Protein AF-A0A1B6GSC9-F1 (afdb_monomer)

Secondary structure (DSSP, 8-state):
-HHHHHHHHIIIIIGGGG-TTTGGGS-GGGTT-HHHHHTTHHHHHHIIIIIIHHHHHTTTT-HHHHHHHHHTTHHHHHHHHHHHHHHHHHHHHHHHHH-S-HHHHHHHHHTT-SS-HHHHHTHHHHHHHHHHHHHHHHHHTTTTSTTHHHHHHHHHHHHHHHHHHHHHHHHTTEES--S-GGGG--EEEEEEEEE----TTGGGGTTS-PPEEEEEEEESSEEEEEEEEEETTEEEEEEEEEEEGGG-------

Mean predicted aligned error: 6.23 Å

InterPro domains:
  IPR000219 Dbl homology domain [PF00621] (2-166)
  IPR000219 Dbl homology domain [PS50010] (1-168)
  IPR000219 Dbl homology domain [SM00325] (1-167)
  IPR000219 Dbl homology domain [cd00160] (2-166)
  IPR001331 Guanine-nucleotide dissociation stimulator, CDC24, conserved site [PS00741] (117-142)
  IPR011993 PH-like domain superfamily [G3DSA:2.30.29.30] (173-254)
  IPR035899 Dbl homology (DH) domain superfamily [G3DSA:1.20.900.10] (1-172)
  IPR035899 Dbl homology (DH) domain superfamily [SSF48065] (2-181)
  IPR051336 Rho GTPase-activating Guanine Nucleotide Exchange Factors [PTHR22826] (1-254)
  IPR055251 SOS1/NGEF-like, PH domain [PF22697] (181-253)

Radius of gyration: 22.96 Å; Cα contacts (8 Å, |Δi|>4): 288; chains: 1; bounding box: 45×62×67 Å

Foldseek 3Di:
DLLVLLVLCCVLALVLCVDPVLVVQDDPLCVVCSCLQQPVSVVVSCCVVVPLVVQVVVCPVPPLSNLVSQVVCLVVLLVSLLRLVLSLVSNVVSDVVCPPGPSQVVSCVVSVPPDGVNVSSCSSVVVLVCQLVVLVVVLVVQPPPPSNVSSVNSSVSSVVSVQSSVVSNQVVLEPDDPDDPVVLARFPDKDKDFADDDDPVCVVVVVDGGTDIWIWTDGPFKIWTFDWDDDPNDTHTYTDDIDTPVRDDDDDDD

Nearest PDB structures (foldseek):
  1kz7-assembly1_A  TM=9.323E-01  e=9.056E-24  Mus musculus
  1kz7-assembly2_C  TM=9.254E-01  e=1.439E-23  Mus musculus
  1kzg-assembly1_A  TM=9.377E-01  e=4.028E-23  Mus musculus
  1kzg-assembly2_C  TM=9.336E-01  e=6.079E-23  Mus musculus
  1lb1-assembly4_G  TM=9.139E-01  e=1.535E-22  Mus musculus

Organism: NCBI:txid1464854

Structure (mmCIF, N/CA/C/O backbone):
data_AF-A0A1B6GSC9-F1
#
_entry.id   AF-A0A1B6GSC9-F1
#
loop_
_atom_site.group_PDB
_atom_site.id
_atom_site.type_symbol
_atom_site.label_atom_id
_atom_site.label_alt_id
_atom_site.label_comp_id
_atom_site.label_asym_id
_atom_site.label_entity_id
_atom_site.label_seq_id
_atom_site.pdbx_PDB_ins_code
_atom_site.Cartn_x
_atom_site.Cartn_y
_atom_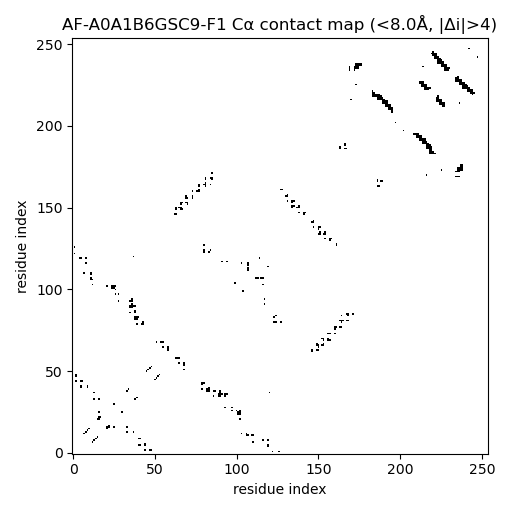site.Cartn_z
_atom_site.occupancy
_atom_site.B_iso_or_equiv
_atom_site.auth_seq_id
_atom_site.auth_comp_id
_atom_site.auth_asym_id
_atom_site.auth_atom_id
_atom_site.pdbx_PDB_model_num
ATOM 1 N N . ILE A 1 1 ? 9.285 15.297 -5.991 1.00 87.31 1 ILE A N 1
ATOM 2 C CA . ILE A 1 1 ? 10.231 14.145 -5.993 1.00 87.31 1 ILE A CA 1
ATOM 3 C C . ILE A 1 1 ? 9.496 12.814 -6.174 1.00 87.31 1 ILE A C 1
ATOM 5 O O . ILE A 1 1 ? 9.597 12.268 -7.257 1.00 87.31 1 ILE A O 1
ATOM 9 N N . TYR A 1 2 ? 8.703 12.325 -5.206 1.00 97.06 2 TYR A N 1
ATOM 10 C CA . TYR A 1 2 ? 8.052 10.999 -5.292 1.00 97.06 2 TYR A CA 1
ATOM 11 C C . TYR A 1 2 ? 7.245 10.756 -6.585 1.00 97.06 2 TYR A C 1
ATOM 13 O O . TYR A 1 2 ? 7.488 9.764 -7.261 1.00 97.06 2 TYR A O 1
ATOM 21 N N . VAL A 1 3 ? 6.355 11.681 -6.974 1.00 97.81 3 VAL A N 1
ATOM 22 C CA . VAL A 1 3 ? 5.566 11.582 -8.224 1.00 97.81 3 VAL A CA 1
ATOM 23 C C . VAL A 1 3 ? 6.466 11.447 -9.456 1.00 97.81 3 VAL A C 1
ATOM 25 O O . VAL A 1 3 ? 6.248 10.574 -10.288 1.00 97.81 3 VAL A O 1
ATOM 28 N N . SER A 1 4 ? 7.521 12.262 -9.543 1.00 97.00 4 SER A N 1
ATOM 29 C CA . SER A 1 4 ? 8.492 12.204 -10.643 1.00 97.00 4 SER A CA 1
ATOM 30 C C . SER A 1 4 ? 9.251 10.874 -10.678 1.00 97.00 4 SER A C 1
ATOM 32 O O . SER A 1 4 ? 9.445 10.319 -11.755 1.00 97.00 4 SER A O 1
ATOM 34 N N . GLU A 1 5 ? 9.623 10.327 -9.518 1.00 96.50 5 GLU A N 1
ATOM 35 C CA . GLU A 1 5 ? 10.279 9.019 -9.438 1.00 96.50 5 GLU A CA 1
ATOM 36 C C . GLU A 1 5 ? 9.346 7.875 -9.850 1.00 96.50 5 GLU A C 1
ATOM 38 O O . GLU A 1 5 ? 9.794 6.938 -10.498 1.00 96.50 5 GLU A O 1
ATOM 43 N N . LEU A 1 6 ? 8.052 7.936 -9.513 1.00 98.31 6 LEU A N 1
ATOM 44 C CA . LEU A 1 6 ? 7.083 6.961 -10.021 1.00 98.31 6 LEU A CA 1
ATOM 45 C C . LEU A 1 6 ? 6.927 7.076 -11.540 1.00 98.31 6 LEU A C 1
ATOM 47 O O . LEU A 1 6 ? 6.958 6.066 -12.242 1.00 98.31 6 LEU A O 1
ATOM 51 N N . GLY A 1 7 ? 6.822 8.308 -12.042 1.00 98.12 7 GLY A N 1
ATOM 52 C CA . GLY A 1 7 ? 6.751 8.595 -13.469 1.00 98.12 7 GLY A CA 1
ATOM 53 C C . GLY A 1 7 ? 7.948 8.028 -14.232 1.00 98.12 7 GLY A C 1
ATOM 54 O O . GLY A 1 7 ? 7.749 7.384 -15.256 1.00 98.12 7 GLY A O 1
ATOM 55 N N . SER A 1 8 ? 9.173 8.173 -13.710 1.00 97.75 8 SER A N 1
ATOM 56 C CA . SER A 1 8 ? 10.373 7.634 -14.368 1.00 97.75 8 SER A CA 1
ATOM 57 C C . SER A 1 8 ? 10.401 6.103 -14.415 1.00 97.75 8 SER A C 1
ATOM 59 O O . SER A 1 8 ? 10.906 5.529 -15.380 1.00 97.75 8 SER A O 1
ATOM 61 N N . ILE A 1 9 ? 9.817 5.421 -13.421 1.00 98.00 9 ILE A N 1
ATOM 62 C CA . ILE A 1 9 ? 9.661 3.959 -13.458 1.00 98.00 9 ILE A CA 1
ATOM 63 C C . ILE A 1 9 ? 8.700 3.558 -14.584 1.00 98.00 9 ILE A C 1
ATOM 65 O O . ILE A 1 9 ? 8.986 2.633 -15.346 1.00 98.00 9 ILE A O 1
ATOM 69 N N . LEU A 1 10 ? 7.569 4.254 -14.708 1.00 98.12 10 LEU A N 1
ATOM 70 C CA . LEU A 1 10 ? 6.567 3.953 -15.730 1.00 98.12 10 LEU A CA 1
ATOM 71 C C . LEU A 1 10 ? 7.114 4.208 -17.136 1.00 98.12 10 LEU A C 1
ATOM 73 O O . LEU A 1 10 ? 7.082 3.312 -17.977 1.00 98.12 10 LEU A O 1
ATOM 77 N N . THR A 1 11 ? 7.677 5.392 -17.373 1.00 97.19 11 THR A N 1
ATOM 78 C CA . THR A 1 11 ? 8.160 5.792 -18.700 1.00 97.19 11 THR A CA 1
ATOM 79 C C . THR A 1 11 ? 9.439 5.081 -19.116 1.00 97.19 11 THR A C 1
ATOM 81 O O . THR A 1 11 ? 9.625 4.834 -20.303 1.00 97.19 11 THR A O 1
ATOM 84 N N . GLY A 1 12 ? 10.315 4.733 -18.172 1.00 96.50 12 GLY A N 1
ATOM 85 C CA . GLY A 1 12 ? 11.609 4.137 -18.492 1.00 96.50 12 GLY A CA 1
ATOM 86 C C . GLY A 1 12 ? 11.736 2.640 -18.231 1.00 96.50 12 GLY A C 1
ATOM 87 O O . GLY A 1 12 ? 12.724 2.063 -18.673 1.00 96.50 12 GLY A O 1
ATOM 88 N N . TYR A 1 13 ? 10.759 1.993 -17.584 1.00 96.31 13 TYR A N 1
ATOM 89 C CA . TYR A 1 13 ? 10.725 0.530 -17.444 1.00 96.31 13 TYR A CA 1
ATOM 90 C C . TYR A 1 13 ? 9.400 -0.084 -17.893 1.00 96.31 13 TYR A C 1
ATOM 92 O O . TYR A 1 13 ? 9.439 -0.992 -18.713 1.00 96.31 13 TYR A O 1
ATOM 100 N N . LYS A 1 14 ? 8.237 0.388 -17.413 1.00 96.38 14 LYS A N 1
ATOM 101 C CA . LYS A 1 14 ? 6.945 -0.249 -17.742 1.00 96.38 14 LYS A CA 1
ATOM 102 C C . LYS A 1 14 ? 6.590 -0.114 -19.224 1.00 96.38 14 LYS A C 1
ATOM 104 O O . LYS A 1 14 ? 6.419 -1.122 -19.896 1.00 96.38 14 LYS A O 1
ATOM 109 N N . TYR A 1 15 ? 6.496 1.108 -19.745 1.00 95.69 15 TYR A N 1
ATOM 110 C CA . TYR A 1 15 ? 6.097 1.337 -21.140 1.00 95.69 15 TYR A CA 1
ATOM 111 C C . TYR A 1 15 ? 7.095 0.777 -22.162 1.00 95.69 15 TYR A C 1
ATOM 113 O O . TYR A 1 15 ? 6.642 0.224 -23.163 1.00 95.69 15 TYR A O 1
ATOM 121 N N . PRO A 1 16 ? 8.423 0.817 -21.918 1.00 95.00 16 PRO A N 1
ATOM 122 C CA . PRO A 1 16 ? 9.398 0.131 -22.759 1.00 95.00 16 PRO A CA 1
ATOM 123 C C . PRO A 1 16 ? 9.155 -1.371 -22.927 1.00 95.00 16 PRO A C 1
ATOM 125 O O . PRO A 1 16 ? 9.552 -1.911 -23.948 1.00 95.00 16 PRO A O 1
ATOM 128 N N . MET A 1 17 ? 8.467 -2.057 -22.004 1.00 93.69 17 MET A N 1
ATOM 129 C CA . MET A 1 17 ? 8.120 -3.474 -22.200 1.00 93.69 17 MET A CA 1
ATOM 130 C C . MET A 1 17 ? 7.167 -3.715 -23.379 1.00 93.69 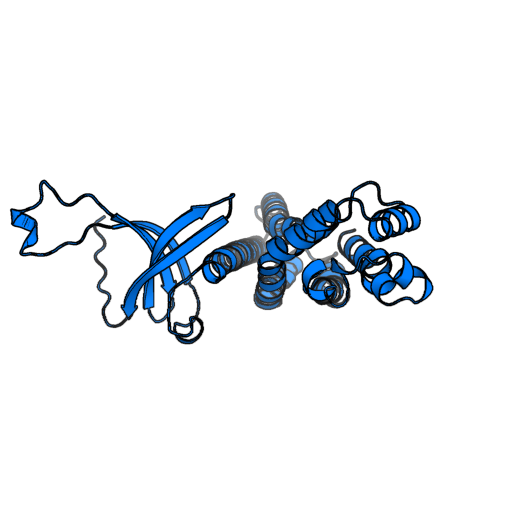17 MET A C 1
ATOM 132 O O . MET A 1 17 ? 7.056 -4.839 -23.853 1.00 93.69 17 MET A O 1
ATOM 136 N N . SER A 1 18 ? 6.472 -2.685 -23.858 1.00 91.62 18 SER A N 1
ATOM 137 C CA . SER A 1 18 ? 5.560 -2.790 -25.002 1.00 91.62 18 SER A CA 1
ATOM 138 C C . SER A 1 18 ? 6.133 -2.180 -26.284 1.00 91.62 18 SER A C 1
ATOM 140 O O . SER A 1 18 ? 5.472 -2.230 -27.317 1.00 91.62 18 SER A O 1
ATOM 142 N N . GLN A 1 19 ? 7.339 -1.603 -26.243 1.00 92.06 19 GLN A N 1
ATOM 143 C CA . GLN A 1 19 ? 7.960 -0.951 -27.399 1.00 92.06 19 GLN A CA 1
ATOM 144 C C . GLN A 1 19 ? 8.715 -1.963 -28.268 1.00 92.06 19 GLN A C 1
ATOM 146 O O . GLN A 1 19 ? 9.470 -2.789 -27.753 1.00 92.06 19 GLN A O 1
ATOM 151 N N . GLU A 1 20 ? 8.542 -1.881 -29.589 1.00 91.00 20 GLU A N 1
ATOM 152 C CA . GLU A 1 20 ? 9.136 -2.831 -30.545 1.00 91.00 20 GLU A CA 1
ATOM 153 C C . GLU A 1 20 ? 10.671 -2.874 -30.482 1.00 91.00 20 GLU A C 1
ATOM 155 O O . GLU A 1 20 ? 11.261 -3.944 -30.603 1.00 91.00 20 GLU A O 1
ATOM 160 N N . ASP A 1 21 ? 11.331 -1.739 -30.230 1.00 90.88 21 ASP A N 1
ATOM 161 C CA . ASP A 1 21 ? 12.794 -1.648 -30.124 1.00 90.88 21 ASP A CA 1
ATOM 162 C C . ASP A 1 21 ? 13.353 -2.328 -28.862 1.00 90.88 21 ASP A C 1
ATOM 164 O O . ASP A 1 21 ? 14.521 -2.715 -28.819 1.00 90.88 21 ASP A O 1
ATOM 168 N N . MET A 1 22 ? 12.519 -2.496 -27.835 1.00 91.31 22 MET A N 1
ATOM 169 C CA . MET A 1 22 ? 12.897 -3.062 -26.541 1.00 91.31 22 MET A CA 1
ATOM 170 C C . MET A 1 22 ? 12.470 -4.525 -26.383 1.00 91.31 22 MET A C 1
ATOM 172 O O . MET A 1 22 ? 13.061 -5.230 -25.561 1.00 91.31 22 MET A O 1
ATOM 176 N N . LYS A 1 23 ? 11.507 -5.012 -27.183 1.00 89.06 23 LYS A N 1
ATOM 177 C CA . LYS A 1 23 ? 11.064 -6.418 -27.179 1.00 89.06 23 LYS A CA 1
ATOM 178 C C . LYS A 1 23 ? 12.208 -7.435 -27.284 1.00 89.06 23 LYS A C 1
ATOM 180 O O . LYS A 1 23 ? 12.191 -8.375 -26.497 1.00 89.06 23 LYS A O 1
ATOM 185 N N . PRO A 1 24 ? 13.237 -7.258 -28.142 1.00 92.00 24 PRO A N 1
ATOM 186 C CA . PRO A 1 24 ? 14.348 -8.211 -28.227 1.00 92.00 24 PRO A CA 1
ATOM 187 C C . PRO A 1 24 ? 15.163 -8.349 -26.933 1.00 92.00 24 PRO A C 1
ATOM 189 O O . PRO A 1 24 ? 15.902 -9.316 -26.772 1.00 92.00 24 PRO A O 1
ATOM 192 N N . LEU A 1 25 ? 15.068 -7.372 -26.024 1.00 91.56 25 LEU A N 1
ATOM 193 C CA . LEU A 1 25 ? 15.768 -7.381 -24.741 1.00 91.56 25 LEU A CA 1
ATOM 194 C C . LEU A 1 25 ? 14.930 -8.009 -23.621 1.00 91.56 25 LEU A C 1
ATOM 196 O O . LEU A 1 25 ? 15.489 -8.334 -22.573 1.00 91.56 25 LEU A O 1
ATOM 200 N N . LEU A 1 26 ? 13.613 -8.156 -23.808 1.00 92.00 26 LEU A N 1
ATOM 201 C CA . LEU A 1 26 ? 12.724 -8.692 -22.783 1.00 92.00 26 LEU A CA 1
ATOM 202 C C . LEU A 1 26 ? 12.999 -10.182 -22.567 1.00 92.00 26 LEU A C 1
ATOM 204 O O . LEU A 1 26 ? 12.960 -10.966 -23.513 1.00 92.00 26 LEU A O 1
ATOM 208 N N . PRO A 1 27 ? 13.253 -10.618 -21.324 1.00 89.69 27 PRO A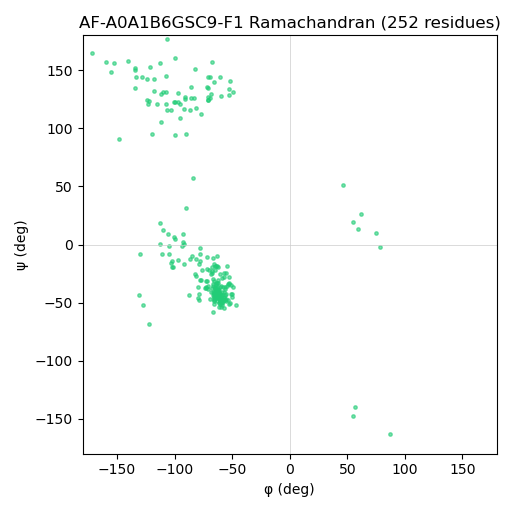 N 1
ATOM 209 C CA . PRO A 1 27 ? 13.340 -12.039 -21.046 1.00 89.69 27 PRO A CA 1
ATOM 210 C C . PRO A 1 27 ? 11.946 -12.667 -21.132 1.00 89.69 27 PRO A C 1
ATOM 212 O O . PRO A 1 27 ? 10.984 -12.092 -20.627 1.00 89.69 27 PRO A O 1
ATOM 215 N N . ALA A 1 28 ? 11.857 -13.903 -21.630 1.00 88.00 28 ALA A N 1
ATOM 216 C CA . ALA A 1 28 ? 10.605 -14.674 -21.674 1.00 88.00 28 ALA A CA 1
ATOM 217 C C . ALA A 1 28 ? 9.898 -14.755 -20.303 1.00 88.00 28 ALA A C 1
ATOM 219 O O . ALA A 1 28 ? 8.678 -14.830 -20.197 1.00 88.00 28 ALA A O 1
ATOM 220 N N . GLY A 1 29 ? 10.665 -14.684 -19.210 1.00 87.75 29 GLY A N 1
ATOM 221 C CA . GLY A 1 29 ? 10.122 -14.624 -17.856 1.00 87.75 29 GLY A CA 1
ATOM 222 C C . GLY A 1 29 ? 9.275 -13.378 -17.551 1.00 87.75 29 GLY A C 1
ATOM 223 O O . GLY A 1 29 ? 8.510 -13.442 -16.588 1.00 87.75 29 GLY A O 1
ATOM 224 N N . LEU A 1 30 ? 9.389 -12.296 -18.333 1.00 89.31 30 LEU A N 1
ATOM 225 C CA . LEU A 1 30 ? 8.694 -11.007 -18.180 1.00 89.31 30 LEU A CA 1
ATOM 226 C C . LEU A 1 30 ? 7.525 -10.782 -19.139 1.00 89.31 30 LEU A C 1
ATOM 228 O O . LEU A 1 30 ? 6.738 -9.868 -18.879 1.00 89.31 30 LEU A O 1
ATOM 232 N N . GLU A 1 31 ? 7.422 -11.562 -20.214 1.00 86.88 31 GLU A N 1
ATOM 233 C CA . GLU A 1 31 ? 6.316 -11.456 -21.170 1.00 86.88 31 GLU A CA 1
ATOM 234 C C . GLU A 1 31 ? 4.979 -11.536 -20.425 1.00 86.88 31 GLU A C 1
ATOM 236 O O . GLU A 1 31 ? 4.792 -12.386 -19.551 1.00 86.88 31 GLU A O 1
ATOM 241 N N . ASP A 1 32 ? 4.101 -10.567 -20.694 1.00 89.12 32 ASP A N 1
ATOM 242 C CA . ASP A 1 32 ? 2.780 -10.408 -20.072 1.00 89.12 32 ASP A CA 1
ATOM 243 C C . ASP A 1 32 ? 2.762 -10.348 -18.530 1.00 89.12 32 ASP A C 1
ATOM 245 O O . ASP A 1 32 ? 1.726 -10.530 -17.892 1.00 89.12 32 ASP A O 1
ATOM 249 N N . LYS A 1 33 ? 3.901 -10.049 -17.886 1.00 94.88 33 LYS A N 1
ATOM 250 C CA . LYS A 1 33 ? 4.015 -9.940 -16.416 1.00 94.88 33 LYS A CA 1
ATOM 251 C C . LYS A 1 33 ? 4.303 -8.530 -15.915 1.00 94.88 33 LYS A C 1
ATOM 253 O O . LYS A 1 33 ? 4.711 -8.364 -14.761 1.00 94.88 33 LYS A O 1
ATOM 258 N N . ALA A 1 34 ? 4.049 -7.509 -16.733 1.00 94.81 34 ALA A N 1
ATOM 259 C CA . ALA A 1 34 ? 4.173 -6.110 -16.321 1.00 94.81 34 ALA A CA 1
ATOM 260 C C . ALA A 1 34 ? 3.325 -5.813 -15.067 1.00 94.81 34 ALA A C 1
ATOM 262 O O . ALA A 1 34 ? 3.824 -5.214 -14.116 1.00 94.81 34 ALA A O 1
ATOM 263 N N . ASP A 1 35 ? 2.093 -6.322 -14.999 1.00 94.75 35 ASP A N 1
ATOM 264 C CA . ASP A 1 35 ? 1.203 -6.106 -13.849 1.00 94.75 35 ASP A CA 1
ATOM 265 C C . ASP A 1 35 ? 1.684 -6.808 -12.574 1.00 94.75 35 ASP A C 1
ATOM 267 O O . ASP A 1 35 ? 1.416 -6.352 -11.465 1.00 94.75 35 ASP A O 1
ATOM 271 N N . VAL A 1 36 ? 2.463 -7.886 -12.698 1.00 97.06 36 VAL A N 1
ATOM 272 C CA . VAL A 1 36 ? 3.106 -8.525 -11.541 1.00 97.06 36 VAL A CA 1
ATOM 273 C C . VAL A 1 36 ? 4.341 -7.738 -11.115 1.00 97.06 36 VAL A C 1
ATOM 275 O O . VAL A 1 36 ? 4.543 -7.532 -9.919 1.00 97.06 36 VAL A O 1
ATOM 278 N N . LEU A 1 37 ? 5.164 -7.281 -12.063 1.00 97.50 37 LEU A N 1
ATOM 279 C CA . LEU A 1 37 ? 6.381 -6.529 -11.760 1.00 97.50 37 LEU A CA 1
ATOM 280 C C . LEU A 1 37 ? 6.067 -5.156 -11.149 1.00 97.50 37 LEU A C 1
ATOM 282 O O . LEU A 1 37 ? 6.693 -4.775 -10.162 1.00 97.50 37 LEU A O 1
ATOM 286 N N . PHE A 1 38 ? 5.091 -4.430 -11.688 1.00 98.19 38 PHE A N 1
ATOM 287 C CA . PHE A 1 38 ? 4.771 -3.070 -11.247 1.00 98.19 38 PHE A CA 1
ATOM 288 C C . PHE A 1 38 ? 3.530 -2.996 -10.351 1.00 98.19 38 PHE A C 1
ATOM 290 O O . PHE A 1 38 ? 3.322 -1.976 -9.700 1.00 98.19 38 PHE A O 1
ATOM 297 N N . GLY A 1 39 ? 2.697 -4.037 -10.267 1.00 98.00 39 GLY A N 1
ATOM 298 C CA . GLY A 1 39 ? 1.428 -3.944 -9.541 1.00 98.00 39 GLY A CA 1
ATOM 299 C C . GLY A 1 39 ? 0.563 -2.805 -10.086 1.00 98.00 39 GLY A C 1
ATOM 300 O O . GLY A 1 39 ? 0.549 -2.522 -11.281 1.00 98.00 39 GLY A O 1
ATOM 301 N N . ASN A 1 40 ? -0.094 -2.082 -9.184 1.00 98.50 40 ASN A N 1
ATOM 302 C CA . ASN A 1 40 ? -0.868 -0.881 -9.496 1.00 98.50 40 ASN A CA 1
ATOM 303 C C . ASN A 1 40 ? -0.037 0.420 -9.413 1.00 98.50 40 ASN A C 1
ATOM 305 O O . ASN A 1 40 ? -0.574 1.471 -9.060 1.00 98.50 40 ASN A O 1
ATOM 309 N N . LEU A 1 41 ? 1.271 0.386 -9.713 1.00 98.62 41 LEU A N 1
ATOM 310 C CA . LEU A 1 41 ? 2.143 1.573 -9.637 1.00 98.62 41 LEU A CA 1
ATOM 311 C C . LEU A 1 41 ? 1.597 2.770 -10.427 1.00 98.62 41 LEU A C 1
ATOM 313 O O . LEU A 1 41 ? 1.777 3.915 -10.026 1.00 98.62 41 LEU A O 1
ATOM 317 N N . GLU A 1 42 ? 0.925 2.502 -11.543 1.00 98.44 42 GLU A N 1
ATOM 318 C CA . GLU A 1 42 ? 0.335 3.534 -12.390 1.00 98.44 42 GLU A CA 1
ATOM 319 C C . GLU A 1 42 ? -0.885 4.200 -11.744 1.00 98.44 42 GLU A C 1
ATOM 321 O O . GLU A 1 42 ? -1.007 5.420 -11.802 1.00 98.44 42 GLU A O 1
ATOM 326 N N . GLU A 1 43 ? -1.736 3.444 -11.040 1.00 98.62 43 GLU A N 1
ATOM 327 C CA . GLU A 1 43 ? -2.819 4.031 -10.238 1.00 98.62 43 GLU A CA 1
ATOM 328 C C . GLU A 1 43 ? -2.263 4.888 -9.098 1.00 98.62 43 GLU A C 1
ATOM 330 O O . GLU A 1 43 ? -2.780 5.972 -8.838 1.00 98.62 43 GLU A O 1
ATOM 335 N N . LEU A 1 44 ? -1.187 4.438 -8.439 1.00 98.75 44 LEU A N 1
ATOM 336 C CA . LEU A 1 44 ? -0.491 5.238 -7.429 1.00 98.75 44 LEU A CA 1
ATOM 337 C C . LEU A 1 44 ? 0.077 6.525 -8.035 1.00 98.75 44 LEU A C 1
ATOM 339 O O . LEU A 1 44 ? -0.090 7.595 -7.455 1.00 98.75 44 LEU A O 1
ATOM 343 N N . TYR A 1 45 ? 0.729 6.442 -9.194 1.00 98.75 45 TYR A N 1
ATOM 344 C CA . TYR A 1 45 ? 1.263 7.611 -9.886 1.00 98.75 45 TYR A CA 1
ATOM 345 C C . TYR A 1 45 ? 0.169 8.630 -10.209 1.00 98.75 45 TYR A C 1
ATOM 347 O O . TYR A 1 45 ? 0.330 9.795 -9.852 1.00 98.75 45 TYR A O 1
ATOM 355 N N . ARG A 1 46 ? -0.954 8.192 -10.794 1.00 98.56 46 ARG A N 1
ATOM 356 C CA . ARG A 1 46 ? -2.088 9.075 -11.101 1.00 98.56 46 ARG A CA 1
ATOM 357 C C . ARG A 1 46 ? -2.702 9.662 -9.837 1.00 98.56 46 ARG A C 1
ATOM 359 O O . ARG A 1 46 ? -2.822 10.873 -9.741 1.00 98.56 46 ARG A O 1
ATOM 366 N N . PHE A 1 47 ? -2.989 8.848 -8.818 1.00 98.62 47 PHE A N 1
ATOM 367 C CA . PHE A 1 47 ? -3.526 9.349 -7.548 1.00 98.62 47 PHE A CA 1
ATOM 368 C C . PHE A 1 47 ? -2.628 10.427 -6.931 1.00 98.62 47 PHE A C 1
ATOM 370 O O . PHE A 1 47 ? -3.110 11.484 -6.529 1.00 98.62 47 PHE A O 1
ATOM 377 N N . HIS A 1 48 ? -1.316 10.194 -6.870 1.00 98.56 48 HIS A N 1
ATOM 378 C CA . HIS A 1 48 ? -0.410 11.182 -6.290 1.00 98.56 48 HIS A CA 1
ATOM 379 C C . HIS A 1 48 ? -0.201 12.398 -7.189 1.00 98.56 48 HIS A C 1
ATOM 381 O O . HIS A 1 48 ? -0.091 13.493 -6.656 1.00 98.56 48 HIS A O 1
ATOM 387 N N . GLY A 1 49 ? -0.126 12.235 -8.509 1.00 97.69 49 GLY A N 1
ATOM 388 C CA . GLY A 1 49 ? 0.144 13.331 -9.443 1.00 97.69 49 GLY A CA 1
ATOM 389 C C . GLY A 1 49 ? -1.071 14.204 -9.757 1.00 97.69 49 GLY A C 1
ATOM 390 O O . GLY A 1 49 ? -0.930 15.414 -9.892 1.00 97.69 49 GLY A O 1
ATOM 391 N N . GLU A 1 50 ? -2.253 13.604 -9.852 1.00 97.25 50 GLU A N 1
ATOM 392 C CA . GLU A 1 50 ? -3.479 14.262 -10.318 1.00 97.25 50 GLU A CA 1
ATOM 393 C C . GLU A 1 50 ? -4.419 14.645 -9.171 1.00 97.25 50 GLU A C 1
ATOM 395 O O . GLU A 1 50 ? -5.282 15.490 -9.365 1.00 97.25 50 GLU A O 1
ATOM 400 N N . VAL A 1 51 ? -4.268 14.043 -7.984 1.00 96.88 51 VAL A N 1
ATOM 401 C CA . VAL A 1 51 ? -5.156 14.302 -6.838 1.00 96.88 51 VAL A CA 1
ATOM 402 C C . VAL A 1 51 ? -4.362 14.787 -5.634 1.00 96.88 51 VAL A C 1
ATOM 404 O O . VAL A 1 51 ? -4.455 15.946 -5.247 1.00 96.88 51 VAL A O 1
ATOM 407 N N . PHE A 1 52 ? -3.543 13.921 -5.038 1.00 97.44 52 PHE A N 1
ATOM 408 C CA . PHE A 1 52 ? -2.992 14.198 -3.713 1.00 97.44 52 PHE A CA 1
ATOM 409 C C . PHE A 1 52 ? -1.948 15.322 -3.709 1.00 97.44 52 PHE A C 1
ATOM 411 O O . PHE A 1 52 ? -1.884 16.095 -2.758 1.00 97.44 52 PHE A O 1
ATOM 418 N N . LEU A 1 53 ? -1.126 15.442 -4.758 1.00 96.12 53 LEU A N 1
ATOM 419 C CA . LEU A 1 53 ? -0.198 16.567 -4.878 1.00 96.12 53 LEU A CA 1
ATOM 420 C C . LEU A 1 53 ? -0.948 17.892 -5.040 1.00 96.12 53 LEU A C 1
ATOM 422 O O . LEU A 1 53 ? -0.586 18.849 -4.368 1.00 96.12 53 LEU A O 1
ATOM 426 N N . GLN A 1 54 ? -2.006 17.924 -5.855 1.00 94.31 54 GLN A N 1
ATOM 427 C CA . GLN A 1 54 ? -2.828 19.124 -6.035 1.00 94.31 54 GLN A CA 1
ATOM 428 C C . GLN A 1 54 ? -3.519 19.524 -4.726 1.00 94.31 54 GLN A C 1
ATOM 430 O O . GLN A 1 54 ? -3.486 20.694 -4.351 1.00 94.31 54 GLN A O 1
ATOM 435 N N . ASP A 1 55 ? -4.079 18.551 -3.995 1.00 93.88 55 ASP A N 1
ATOM 436 C CA . ASP A 1 55 ? -4.656 18.770 -2.664 1.00 93.88 55 ASP A CA 1
ATOM 437 C C . ASP A 1 55 ? -3.625 19.443 -1.731 1.00 93.88 55 ASP A C 1
ATOM 439 O O . ASP A 1 55 ? -3.924 20.456 -1.102 1.00 93.88 55 ASP A O 1
ATOM 443 N N . LEU A 1 56 ? -2.382 18.940 -1.691 1.00 93.75 56 LEU A N 1
ATOM 444 C CA . LEU A 1 56 ? -1.311 19.509 -0.862 1.00 93.75 56 LEU A CA 1
ATOM 445 C C . LEU A 1 56 ? -0.839 20.893 -1.334 1.00 93.75 56 LEU A C 1
ATOM 447 O O . LEU A 1 56 ? -0.585 21.760 -0.499 1.00 93.75 56 LEU A O 1
ATOM 451 N N . GLU A 1 57 ? -0.704 21.110 -2.642 1.00 92.75 57 GLU A N 1
ATOM 452 C CA . GLU A 1 57 ? -0.275 22.393 -3.217 1.00 92.75 57 GLU A CA 1
ATOM 453 C C . GLU A 1 57 ? -1.291 23.504 -2.929 1.00 92.75 57 GLU A C 1
ATOM 455 O O . GLU A 1 57 ? -0.911 24.615 -2.556 1.00 92.75 57 GLU A O 1
ATOM 460 N N . ASN A 1 58 ? -2.585 23.180 -2.973 1.00 90.12 58 ASN A N 1
ATOM 461 C CA . ASN A 1 58 ? -3.658 24.102 -2.598 1.00 90.12 58 ASN A CA 1
ATOM 462 C C . ASN A 1 58 ? -3.642 24.472 -1.103 1.00 90.12 58 ASN A C 1
ATOM 464 O O . ASN A 1 58 ? -4.239 25.473 -0.711 1.00 90.12 58 ASN A O 1
ATOM 468 N N . CYS A 1 59 ? -2.938 23.702 -0.268 1.00 88.19 59 CYS A N 1
ATOM 469 C CA . CYS A 1 59 ? -2.815 23.934 1.171 1.00 88.19 59 CYS A CA 1
ATOM 470 C C . CYS A 1 59 ? -1.499 24.620 1.576 1.00 88.19 59 CYS A C 1
ATOM 472 O O . CYS A 1 59 ? -1.258 24.795 2.770 1.00 88.19 59 CYS A O 1
ATOM 474 N N . ILE A 1 60 ? -0.644 25.033 0.627 1.00 80.31 60 ILE A N 1
ATOM 475 C CA . ILE A 1 60 ? 0.678 25.627 0.927 1.00 80.31 60 ILE A CA 1
ATOM 476 C C . ILE A 1 60 ? 0.573 26.833 1.871 1.00 80.31 60 ILE A C 1
ATOM 478 O O . ILE A 1 60 ? 1.436 27.027 2.725 1.00 80.31 60 ILE A O 1
ATOM 482 N N . SER A 1 61 ? -0.484 27.634 1.741 1.00 78.50 61 SER A N 1
ATOM 483 C CA . SER A 1 61 ? -0.711 28.819 2.577 1.00 78.50 61 SER A CA 1
ATOM 484 C C . SER A 1 61 ? -1.552 28.542 3.829 1.00 78.50 61 SER A C 1
ATOM 486 O O . SER A 1 61 ? -1.840 29.471 4.582 1.00 78.50 61 SER A O 1
ATOM 488 N N . THR A 1 62 ? -1.990 27.300 4.064 1.00 82.12 62 THR A N 1
ATOM 489 C CA . THR A 1 62 ? -2.896 26.959 5.171 1.00 82.12 62 THR A CA 1
ATOM 490 C C . THR A 1 62 ? -2.631 25.546 5.691 1.00 82.12 62 THR A C 1
ATOM 492 O O . THR A 1 62 ? -3.248 24.572 5.260 1.00 82.12 62 THR A O 1
ATOM 495 N N . THR A 1 63 ? -1.741 25.446 6.682 1.00 76.06 63 THR A N 1
ATOM 496 C CA . THR A 1 63 ? -1.341 24.187 7.341 1.00 76.06 63 THR A CA 1
ATOM 497 C C . THR A 1 63 ? -2.530 23.372 7.861 1.00 76.06 63 THR A C 1
ATOM 499 O O . THR A 1 63 ? -2.509 22.147 7.816 1.00 76.06 63 THR A O 1
ATOM 502 N N . GLU 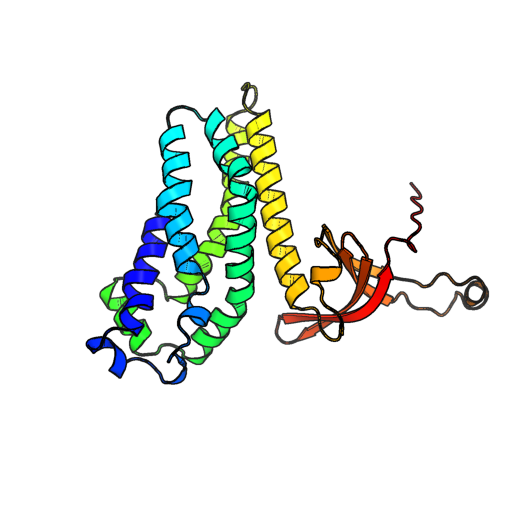A 1 64 ? -3.589 24.052 8.297 1.00 75.62 64 GLU A N 1
ATOM 503 C CA . GLU A 1 64 ? -4.837 23.476 8.821 1.00 75.62 64 GLU A CA 1
ATOM 504 C C . GLU A 1 64 ? -5.489 22.516 7.809 1.00 75.62 64 GLU A C 1
ATOM 506 O O . GLU A 1 64 ? -5.976 21.444 8.163 1.00 75.62 64 GLU A O 1
ATOM 511 N N . LEU A 1 65 ? -5.433 22.861 6.518 1.00 85.31 65 LEU A N 1
ATOM 512 C CA . LEU A 1 65 ? -6.065 22.094 5.444 1.00 85.31 65 LEU A CA 1
ATOM 513 C C . LEU A 1 65 ? -5.253 20.854 5.037 1.00 85.31 65 LEU A C 1
ATOM 515 O O . LEU A 1 65 ? -5.798 19.926 4.434 1.00 85.31 65 LEU A O 1
ATOM 519 N N . VAL A 1 66 ? -3.972 20.783 5.418 1.00 90.31 66 VAL A N 1
ATOM 520 C CA . VAL A 1 66 ? -3.128 19.607 5.161 1.00 90.31 66 VAL A CA 1
ATOM 521 C C . VAL A 1 66 ? -3.700 18.377 5.862 1.00 90.31 66 VAL A C 1
ATOM 523 O O . VAL A 1 66 ? -3.714 17.300 5.271 1.00 90.31 66 VAL A O 1
ATOM 526 N N . ALA A 1 67 ? -4.222 18.527 7.083 1.00 91.19 67 ALA A N 1
ATOM 527 C CA . ALA A 1 67 ? -4.860 17.437 7.817 1.00 91.19 67 ALA A CA 1
ATOM 528 C C . ALA A 1 67 ? -6.029 16.815 7.032 1.00 91.19 67 ALA A C 1
ATOM 530 O O . ALA A 1 67 ? -6.095 15.592 6.865 1.00 91.19 67 ALA A O 1
ATOM 531 N N . LEU A 1 68 ? -6.891 17.665 6.466 1.00 92.06 68 LEU A N 1
ATOM 532 C CA . LEU A 1 68 ? -8.054 17.250 5.679 1.00 92.06 68 LEU A CA 1
ATOM 533 C C . LEU A 1 68 ? -7.662 16.488 4.409 1.00 92.06 68 LEU A C 1
ATOM 535 O O . LEU A 1 68 ? -8.351 15.549 4.012 1.00 92.06 68 LEU A O 1
ATOM 539 N N . CYS A 1 69 ? -6.525 16.831 3.794 1.00 94.94 69 CYS A N 1
ATOM 540 C CA . CYS A 1 69 ? -6.016 16.102 2.630 1.00 94.94 69 CYS A CA 1
ATOM 541 C C . CYS A 1 69 ? -5.789 14.615 2.945 1.00 94.94 69 CYS A C 1
ATOM 543 O O . CYS A 1 69 ? -6.018 13.756 2.095 1.00 94.94 69 CYS A O 1
ATOM 545 N N . PHE A 1 70 ? -5.344 14.282 4.159 1.00 96.50 70 PHE A N 1
ATOM 546 C CA . PHE A 1 70 ? -5.119 12.891 4.554 1.00 96.50 70 PHE A CA 1
ATOM 547 C C . PHE A 1 70 ? -6.418 12.178 4.919 1.00 96.50 70 PHE A C 1
ATOM 549 O O . PHE A 1 70 ? -6.662 11.074 4.425 1.00 96.50 70 PHE A O 1
ATOM 556 N N . THR A 1 71 ? -7.264 12.800 5.742 1.00 95.62 71 THR A N 1
ATOM 557 C CA . THR A 1 71 ? -8.504 12.172 6.221 1.00 95.62 71 THR A CA 1
ATOM 558 C C . THR A 1 71 ? -9.492 11.934 5.076 1.00 95.62 71 THR A C 1
ATOM 560 O O . THR A 1 71 ? -10.002 10.821 4.937 1.00 95.62 71 THR A O 1
ATOM 563 N N . HIS A 1 72 ? -9.667 12.897 4.162 1.00 95.94 72 HIS A N 1
ATOM 564 C CA . HIS A 1 72 ? -10.539 12.751 2.985 1.00 95.94 72 HIS A CA 1
ATOM 565 C C . HIS A 1 72 ? -10.061 11.688 1.988 1.00 95.94 72 HIS A C 1
ATOM 567 O O . HIS A 1 72 ? -10.847 11.185 1.183 1.00 95.94 72 HIS A O 1
ATOM 573 N N . ARG A 1 73 ? -8.771 11.338 2.004 1.00 97.19 73 ARG A N 1
ATOM 574 C CA . ARG A 1 73 ? -8.177 10.360 1.079 1.00 97.19 73 ARG A CA 1
ATOM 575 C C . ARG A 1 73 ? -7.878 9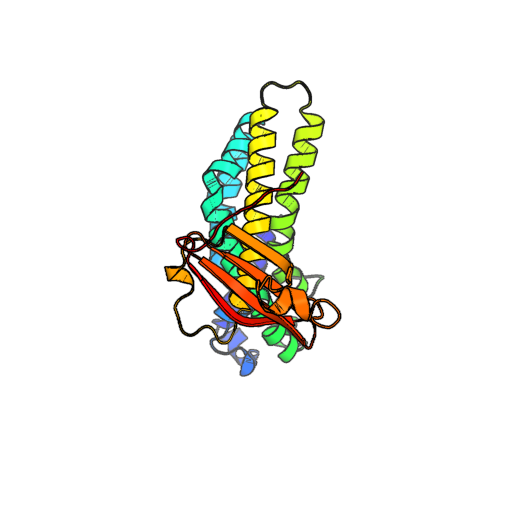.014 1.738 1.00 97.19 73 ARG A C 1
ATOM 577 O O . ARG A 1 73 ? -7.277 8.153 1.091 1.00 97.19 73 ARG A O 1
ATOM 584 N N . ARG A 1 74 ? -8.327 8.791 2.980 1.00 97.31 74 ARG A N 1
ATOM 585 C CA . ARG A 1 74 ? -8.094 7.563 3.762 1.00 97.31 74 ARG A CA 1
ATOM 586 C C . ARG A 1 74 ? -8.355 6.282 2.969 1.00 97.31 74 ARG A C 1
ATOM 588 O O . ARG A 1 74 ? -7.486 5.413 2.904 1.00 97.31 74 ARG A O 1
ATOM 595 N N . GLU A 1 75 ? -9.528 6.164 2.350 1.00 96.75 75 GLU A N 1
ATOM 596 C CA . GLU A 1 75 ? -9.909 4.963 1.593 1.00 96.75 75 GLU A CA 1
ATOM 597 C C . GLU A 1 75 ? -9.018 4.741 0.367 1.00 96.75 75 GLU A C 1
ATOM 599 O O . GLU A 1 75 ? -8.627 3.610 0.076 1.00 96.75 75 GLU A O 1
ATOM 604 N N . SER A 1 76 ? -8.637 5.823 -0.321 1.00 98.25 76 SER A N 1
ATOM 605 C CA . SER A 1 76 ? -7.726 5.758 -1.470 1.00 98.25 76 SER A CA 1
ATOM 606 C C . SER A 1 76 ? -6.344 5.270 -1.045 1.00 98.25 76 SER A C 1
ATOM 608 O O . SER A 1 76 ? -5.803 4.358 -1.672 1.00 98.25 76 SER A O 1
ATOM 610 N N . PHE A 1 77 ? -5.800 5.807 0.054 1.00 98.62 77 PHE A N 1
ATOM 611 C CA . PHE A 1 77 ? -4.542 5.329 0.622 1.00 98.62 77 PHE A CA 1
ATOM 612 C C . PHE A 1 77 ? -4.619 3.849 0.991 1.00 98.62 77 PHE A C 1
ATOM 614 O O . PHE A 1 77 ? -3.767 3.069 0.565 1.00 98.62 77 PHE A O 1
ATOM 621 N N . TYR A 1 78 ? -5.648 3.443 1.735 1.00 97.50 78 TYR A N 1
ATOM 622 C CA . TYR A 1 78 ? -5.814 2.050 2.132 1.00 97.50 78 TYR A CA 1
ATOM 623 C C . TYR A 1 78 ? -5.907 1.115 0.918 1.00 97.50 78 TYR A C 1
ATOM 625 O O . TYR A 1 78 ? -5.129 0.163 0.828 1.00 97.50 78 TYR A O 1
ATOM 633 N N . ARG A 1 79 ? -6.795 1.398 -0.043 1.00 97.62 79 ARG A N 1
ATOM 634 C CA . ARG A 1 79 ? -7.014 0.548 -1.224 1.00 97.62 79 ARG A CA 1
ATOM 635 C C . ARG A 1 79 ? -5.755 0.432 -2.080 1.00 97.62 79 ARG A C 1
ATOM 637 O O . ARG A 1 79 ? -5.310 -0.678 -2.375 1.00 97.62 79 ARG A O 1
ATOM 644 N N . LEU A 1 80 ? -5.175 1.568 -2.474 1.00 98.62 80 LEU A N 1
ATOM 645 C CA . LEU A 1 80 ? -4.053 1.601 -3.412 1.00 98.62 80 LEU A CA 1
ATOM 646 C C . LEU A 1 80 ? -2.802 0.949 -2.821 1.00 98.62 80 LEU A C 1
ATOM 648 O O . LEU A 1 80 ? -2.155 0.146 -3.497 1.00 98.62 80 LEU A O 1
ATOM 652 N N . TYR A 1 81 ? -2.474 1.259 -1.564 1.00 98.62 81 TYR A N 1
ATOM 653 C CA . TYR A 1 81 ? -1.279 0.712 -0.926 1.00 98.62 81 TYR A CA 1
ATOM 654 C C . TYR A 1 81 ? -1.458 -0.731 -0.462 1.00 98.62 81 TYR A C 1
ATOM 656 O O . TYR A 1 81 ? -0.486 -1.478 -0.522 1.00 98.62 81 TYR A O 1
ATOM 664 N N . SER A 1 82 ? -2.662 -1.169 -0.075 1.00 97.00 82 SER A N 1
ATOM 665 C CA . SER A 1 82 ? -2.905 -2.593 0.204 1.00 97.00 82 SER A CA 1
ATOM 666 C C . SER A 1 82 ? -2.651 -3.434 -1.042 1.00 97.00 82 SER A C 1
ATOM 668 O O . SER A 1 82 ? -1.888 -4.397 -0.977 1.00 97.00 82 SER A O 1
ATOM 670 N N . TYR A 1 83 ? -3.194 -3.027 -2.195 1.00 97.12 83 TYR A N 1
ATOM 671 C CA . TYR A 1 83 ? -2.962 -3.732 -3.457 1.00 97.12 83 TYR A CA 1
ATOM 672 C C . TYR A 1 83 ? -1.469 -3.789 -3.808 1.00 97.12 83 TYR A C 1
ATOM 674 O O . TYR A 1 83 ? -0.925 -4.865 -4.079 1.00 97.12 83 TYR A O 1
ATOM 682 N N . TYR A 1 84 ? -0.782 -2.642 -3.749 1.00 98.56 84 TYR A N 1
ATOM 683 C CA . TYR A 1 84 ? 0.640 -2.568 -4.077 1.00 98.56 84 TYR A CA 1
ATOM 684 C C . TYR A 1 84 ? 1.487 -3.445 -3.148 1.00 98.56 84 TYR A C 1
ATOM 686 O O . TYR A 1 84 ? 2.277 -4.274 -3.606 1.00 98.56 84 TYR A O 1
ATOM 694 N N . CYS A 1 85 ? 1.302 -3.303 -1.833 1.00 97.50 85 CYS A N 1
ATOM 695 C CA . CYS A 1 85 ? 2.066 -4.037 -0.831 1.00 97.50 85 CYS A CA 1
ATOM 696 C C . CYS A 1 85 ? 1.829 -5.547 -0.936 1.00 97.50 85 CYS A C 1
ATOM 698 O O . CYS A 1 85 ? 2.795 -6.306 -0.874 1.00 97.50 85 CYS A O 1
ATOM 700 N N . GLN A 1 86 ? 0.591 -5.995 -1.174 1.00 95.50 86 GLN A N 1
ATOM 701 C CA . GLN A 1 86 ? 0.268 -7.417 -1.364 1.00 95.50 86 GLN A CA 1
ATOM 702 C C . GLN A 1 86 ? 0.944 -8.000 -2.609 1.00 95.50 86 GLN A C 1
ATOM 704 O O . GLN A 1 86 ? 1.329 -9.174 -2.634 1.00 95.50 86 GLN A O 1
ATOM 709 N N . ASN A 1 87 ? 1.118 -7.190 -3.655 1.00 97.00 87 ASN A N 1
ATOM 710 C CA . ASN A 1 87 ? 1.856 -7.587 -4.845 1.00 97.00 87 ASN A CA 1
ATOM 711 C C . ASN A 1 87 ? 3.384 -7.554 -4.662 1.00 97.00 87 ASN A C 1
ATOM 713 O O . ASN A 1 87 ? 4.076 -8.379 -5.258 1.00 97.00 87 ASN A O 1
ATOM 717 N N . ASN A 1 88 ? 3.923 -6.673 -3.816 1.00 95.50 88 ASN A N 1
ATOM 718 C CA . ASN A 1 88 ? 5.364 -6.423 -3.695 1.00 95.50 88 ASN A CA 1
ATOM 719 C C . ASN A 1 88 ? 6.230 -7.700 -3.512 1.00 95.50 88 ASN A C 1
ATOM 721 O O . ASN A 1 88 ? 7.226 -7.839 -4.221 1.00 95.50 88 ASN A O 1
ATOM 725 N N . PRO A 1 89 ? 5.857 -8.711 -2.692 1.00 93.19 89 PRO A N 1
ATOM 726 C CA . PRO A 1 89 ? 6.617 -9.966 -2.599 1.00 93.19 89 PRO A CA 1
ATOM 727 C C . PRO A 1 89 ? 6.591 -10.839 -3.867 1.00 93.19 89 PRO A C 1
ATOM 729 O O . PRO A 1 89 ? 7.433 -11.724 -4.033 1.00 93.19 89 PRO A O 1
ATOM 732 N N . ARG A 1 90 ? 5.584 -10.688 -4.736 1.00 94.56 90 ARG A N 1
ATOM 733 C CA . ARG A 1 90 ? 5.529 -11.352 -6.052 1.00 94.56 90 ARG A CA 1
ATOM 734 C C . ARG A 1 90 ? 6.403 -10.611 -7.057 1.00 94.56 90 ARG A C 1
ATOM 736 O O . ARG A 1 90 ? 7.204 -11.269 -7.713 1.00 94.56 90 ARG A O 1
ATOM 743 N N . SER A 1 91 ? 6.295 -9.283 -7.098 1.00 96.88 91 SER A N 1
ATOM 744 C CA . SER A 1 91 ? 7.157 -8.408 -7.901 1.00 96.88 91 SER A CA 1
ATOM 745 C C . SER A 1 91 ? 8.638 -8.674 -7.618 1.00 96.88 91 SER A C 1
ATOM 747 O O . SER A 1 91 ? 9.394 -8.986 -8.535 1.00 96.88 91 SER A O 1
ATOM 749 N N . GLU A 1 92 ? 9.036 -8.678 -6.341 1.00 95.06 92 GLU A N 1
ATOM 750 C CA . GLU A 1 92 ? 10.436 -8.877 -5.964 1.00 95.06 92 GLU A CA 1
ATOM 751 C C . GLU A 1 92 ? 10.950 -10.269 -6.343 1.00 95.06 92 GLU A C 1
ATOM 753 O O . GLU A 1 92 ? 12.057 -10.391 -6.856 1.00 95.06 92 GLU A O 1
ATOM 758 N N . ARG A 1 93 ? 10.142 -11.324 -6.171 1.00 94.06 93 ARG A N 1
ATOM 759 C CA . ARG A 1 93 ? 10.524 -12.679 -6.607 1.00 94.06 93 ARG A CA 1
ATOM 760 C C . ARG A 1 93 ? 10.681 -12.774 -8.120 1.00 94.06 93 ARG A C 1
ATOM 762 O O . ARG A 1 93 ? 11.642 -13.383 -8.581 1.00 94.06 93 ARG A O 1
ATOM 769 N N . LEU A 1 94 ? 9.757 -12.180 -8.877 1.00 95.50 94 LEU A N 1
ATOM 770 C CA . LEU A 1 94 ? 9.843 -12.131 -10.334 1.00 95.50 94 LEU A CA 1
ATOM 771 C C . LEU A 1 94 ? 11.124 -11.408 -10.758 1.00 95.50 94 LEU A C 1
ATOM 773 O O . LEU A 1 94 ? 11.941 -11.979 -11.471 1.00 95.50 94 LEU A O 1
ATOM 777 N N . ARG A 1 95 ? 11.349 -10.195 -10.253 1.00 94.94 95 ARG A N 1
ATOM 778 C CA . ARG A 1 95 ? 12.540 -9.399 -10.552 1.00 94.94 95 ARG A CA 1
ATOM 779 C C . ARG A 1 95 ? 13.833 -10.124 -10.161 1.00 94.94 95 ARG A C 1
ATOM 781 O O . ARG A 1 95 ? 14.756 -10.185 -10.965 1.00 94.94 95 ARG A O 1
ATOM 788 N N . ALA A 1 96 ? 13.897 -10.703 -8.962 1.00 93.25 96 ALA A N 1
ATOM 789 C CA . ALA A 1 96 ? 15.067 -11.438 -8.484 1.00 93.25 96 ALA A CA 1
ATOM 790 C C . ALA A 1 96 ? 15.371 -12.676 -9.342 1.00 93.25 96 ALA A C 1
ATOM 792 O O . ALA A 1 96 ? 16.538 -12.956 -9.596 1.00 93.25 96 ALA A O 1
ATOM 793 N N . SER A 1 97 ? 14.345 -13.378 -9.843 1.00 93.31 97 SER A N 1
ATOM 794 C CA . SER A 1 97 ? 14.531 -14.533 -10.737 1.00 93.31 97 SER A CA 1
ATOM 795 C C . SER A 1 97 ? 15.153 -14.180 -12.093 1.00 93.31 97 SER A C 1
ATOM 797 O O . SER A 1 97 ? 15.675 -15.058 -12.772 1.00 93.31 97 SER A O 1
ATOM 799 N N . LEU A 1 98 ? 15.111 -12.902 -12.477 1.00 91.25 98 LEU A N 1
ATOM 800 C CA . LEU A 1 98 ? 15.619 -12.402 -13.754 1.00 91.25 98 LEU A CA 1
ATOM 801 C C . LEU A 1 98 ? 17.038 -11.825 -13.647 1.00 91.25 98 LEU A C 1
ATOM 803 O O . LEU A 1 98 ? 17.668 -11.598 -14.677 1.00 91.25 98 LEU A O 1
ATOM 807 N N . GLY A 1 99 ? 17.534 -11.588 -12.427 1.00 86.62 99 GLY A N 1
ATOM 808 C CA . GLY A 1 99 ? 18.854 -11.004 -12.179 1.00 86.62 99 GLY A CA 1
ATOM 809 C C . GLY A 1 99 ? 19.076 -9.663 -12.890 1.00 86.62 99 GLY A C 1
ATOM 810 O O . GLY A 1 99 ? 18.139 -8.891 -13.112 1.00 86.62 99 GLY A O 1
ATOM 811 N N . ASP A 1 100 ? 20.326 -9.406 -13.274 1.00 84.50 100 ASP A N 1
ATOM 812 C CA . ASP A 1 100 ? 20.736 -8.212 -14.024 1.00 84.50 100 ASP A CA 1
ATOM 813 C C . ASP A 1 100 ? 20.510 -8.395 -15.533 1.00 84.50 100 ASP A C 1
ATOM 815 O O . ASP A 1 100 ? 21.427 -8.313 -16.351 1.00 84.50 100 ASP A O 1
ATOM 819 N N . ASN A 1 101 ? 19.266 -8.689 -15.916 1.00 90.31 101 ASN A N 1
ATOM 820 C CA . ASN A 1 101 ? 18.893 -8.854 -17.316 1.00 90.31 101 ASN A CA 1
ATOM 821 C C . ASN A 1 101 ? 19.141 -7.566 -18.136 1.00 90.31 101 ASN A C 1
ATOM 823 O O . ASN A 1 101 ? 18.908 -6.447 -17.666 1.00 90.31 101 ASN A O 1
ATOM 827 N N . THR A 1 102 ? 19.560 -7.735 -19.395 1.00 93.12 102 THR A N 1
ATOM 828 C CA . THR A 1 102 ? 19.924 -6.654 -20.324 1.00 93.12 102 THR A CA 1
ATOM 829 C C . THR A 1 102 ? 18.840 -5.590 -20.489 1.00 93.12 102 THR A C 1
ATOM 831 O O . THR A 1 102 ? 19.180 -4.411 -20.616 1.00 93.12 102 THR A O 1
ATOM 834 N N . PHE A 1 103 ? 17.555 -5.956 -20.432 1.00 95.31 103 PHE A N 1
ATOM 835 C CA . PHE A 1 103 ? 16.4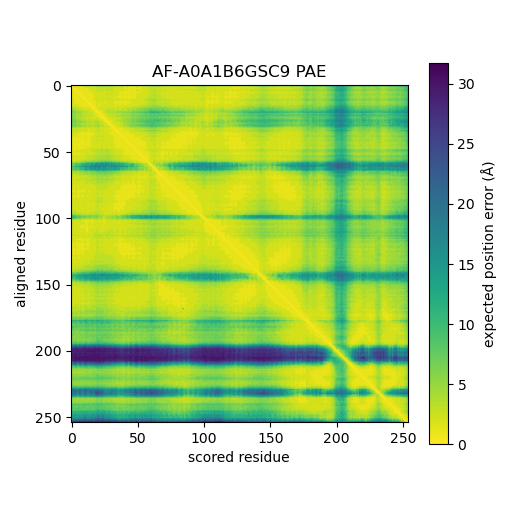47 -4.999 -20.439 1.00 95.31 103 PHE A CA 1
ATOM 836 C C . PHE A 1 103 ? 16.568 -3.994 -19.288 1.00 95.31 103 PHE A C 1
ATOM 838 O O . PHE A 1 103 ? 16.634 -2.786 -19.522 1.00 95.31 103 PHE A O 1
ATOM 845 N N . PHE A 1 104 ? 16.687 -4.480 -18.048 1.00 95.19 104 PHE A N 1
ATOM 846 C CA . PHE A 1 104 ? 16.776 -3.625 -16.863 1.00 95.19 104 PHE A CA 1
ATOM 847 C C . PHE A 1 104 ? 18.025 -2.749 -16.876 1.00 95.19 104 PHE A C 1
ATOM 849 O O . PHE A 1 104 ? 17.927 -1.558 -16.588 1.00 95.19 104 PHE A O 1
ATOM 856 N N . VAL A 1 105 ? 19.175 -3.308 -17.262 1.00 95.12 105 VAL A N 1
ATOM 857 C CA . VAL A 1 105 ? 20.438 -2.559 -17.375 1.00 95.12 105 VAL A CA 1
ATOM 858 C C . VAL A 1 105 ? 20.324 -1.443 -18.417 1.00 95.12 105 VAL A C 1
ATOM 860 O O . VAL A 1 105 ? 20.771 -0.317 -18.182 1.00 95.12 105 VAL A O 1
ATOM 863 N N . THR A 1 106 ? 19.693 -1.726 -19.560 1.00 95.56 106 THR A N 1
ATOM 864 C CA . THR A 1 106 ? 19.481 -0.747 -20.636 1.00 95.56 106 THR A CA 1
ATOM 865 C C . THR A 1 106 ? 18.551 0.373 -20.187 1.00 95.56 106 THR A C 1
ATOM 867 O O . THR A 1 106 ? 18.897 1.545 -20.339 1.00 95.56 106 THR A O 1
ATOM 870 N N . CYS A 1 107 ? 17.409 0.034 -19.586 1.00 95.81 107 CYS A N 1
ATOM 871 C CA . CYS A 1 107 ? 16.476 0.998 -19.002 1.00 95.81 107 CYS A CA 1
ATOM 872 C C . CYS A 1 107 ? 17.155 1.878 -17.944 1.00 95.81 107 CYS A C 1
ATOM 874 O O . CYS A 1 107 ? 17.067 3.105 -18.001 1.00 95.81 107 CYS A O 1
ATOM 876 N N . GLN A 1 108 ? 17.900 1.264 -17.021 1.00 96.31 108 GLN A N 1
ATOM 877 C CA . GLN A 1 108 ? 18.611 1.969 -15.958 1.00 96.31 108 GLN A CA 1
ATOM 878 C C . GLN A 1 108 ? 19.628 2.967 -16.517 1.00 96.31 108 GLN A C 1
ATOM 880 O O . GLN A 1 108 ? 19.684 4.108 -16.052 1.00 96.31 108 GLN A O 1
ATOM 885 N N . ARG A 1 109 ? 20.390 2.568 -17.544 1.00 96.31 109 ARG A N 1
ATOM 886 C CA . ARG A 1 109 ? 21.353 3.440 -18.226 1.00 96.31 109 ARG A CA 1
ATOM 887 C C . ARG A 1 109 ? 20.662 4.588 -18.959 1.00 96.31 109 ARG A C 1
ATOM 889 O O . ARG A 1 109 ? 21.082 5.726 -18.778 1.00 96.31 109 ARG A O 1
ATOM 896 N N . LYS A 1 110 ? 19.609 4.310 -19.742 1.00 95.88 110 LYS A N 1
ATOM 897 C CA . LYS A 1 110 ? 18.831 5.335 -20.470 1.00 95.88 110 LYS A CA 1
ATOM 898 C C . LYS A 1 110 ? 18.275 6.403 -19.518 1.00 95.88 110 LYS A C 1
ATOM 900 O O . LYS A 1 110 ? 18.260 7.577 -19.864 1.00 95.88 110 LYS A O 1
ATOM 905 N N . LEU A 1 111 ? 17.869 6.003 -18.314 1.00 95.81 111 LEU A N 1
ATOM 906 C CA . LEU A 1 111 ? 17.351 6.904 -17.282 1.00 95.81 111 LEU A CA 1
ATOM 907 C C . LEU A 1 111 ? 18.428 7.573 -16.408 1.00 95.81 111 LEU A C 1
ATOM 909 O O . LEU A 1 111 ? 18.093 8.429 -15.591 1.00 95.81 111 LEU A O 1
ATOM 913 N N . GLY A 1 112 ? 19.695 7.154 -16.491 1.00 96.50 112 GLY A N 1
ATOM 914 C CA . GLY A 1 112 ? 20.743 7.611 -15.569 1.00 96.50 112 GLY A CA 1
ATOM 915 C C . GLY A 1 112 ? 20.479 7.244 -14.099 1.00 96.50 112 GLY A C 1
ATOM 916 O O . GLY A 1 112 ? 20.930 7.937 -13.185 1.00 96.50 112 GLY A O 1
ATOM 917 N N . HIS A 1 113 ? 19.720 6.174 -13.844 1.00 96.25 113 HIS A N 1
ATOM 918 C CA . HIS A 1 113 ? 19.361 5.748 -12.492 1.00 96.25 113 HIS A CA 1
ATOM 919 C C . HIS A 1 113 ? 20.576 5.170 -11.748 1.00 96.25 113 HIS A C 1
ATOM 921 O O . HIS A 1 113 ? 21.204 4.205 -12.185 1.00 96.25 113 HIS A O 1
ATOM 927 N N . LYS A 1 114 ? 20.875 5.734 -10.572 1.00 95.38 114 LYS A N 1
ATOM 928 C CA . LYS A 1 114 ? 22.011 5.311 -9.730 1.00 95.38 114 LYS A CA 1
ATOM 929 C C . LYS A 1 114 ? 21.761 4.009 -8.967 1.00 95.38 114 LYS A C 1
ATOM 931 O O . LYS A 1 114 ? 22.712 3.366 -8.540 1.00 95.38 114 LYS A O 1
ATOM 936 N N . LEU A 1 115 ? 20.496 3.646 -8.761 1.00 95.56 115 LEU A N 1
ATOM 937 C CA . LEU A 1 115 ? 20.085 2.452 -8.023 1.00 95.56 115 LEU A CA 1
ATOM 938 C C . LEU A 1 115 ? 19.409 1.443 -8.970 1.00 95.56 115 LEU A C 1
ATOM 940 O O . LEU A 1 115 ? 18.862 1.849 -9.998 1.00 95.56 115 LEU A O 1
ATOM 944 N N . PRO A 1 116 ? 19.395 0.143 -8.636 1.00 95.19 116 PRO A N 1
ATOM 945 C CA . PRO A 1 116 ? 18.639 -0.842 -9.405 1.00 95.19 116 PRO A CA 1
ATOM 946 C C . PRO A 1 116 ? 17.129 -0.611 -9.269 1.00 95.19 116 PRO A C 1
ATOM 948 O O . PRO A 1 116 ? 16.662 -0.074 -8.259 1.00 95.19 116 PRO A O 1
ATOM 951 N N . LEU A 1 117 ? 16.346 -1.097 -10.241 1.00 96.06 117 LEU A N 1
ATOM 952 C CA . LEU A 1 117 ? 14.877 -0.990 -10.254 1.00 96.06 117 LEU A CA 1
ATOM 953 C C . LEU A 1 117 ? 14.229 -1.421 -8.924 1.00 96.06 117 LEU A C 1
ATOM 955 O O . LEU A 1 117 ? 13.282 -0.782 -8.474 1.00 96.06 117 LEU A O 1
ATOM 959 N N . ALA A 1 118 ? 14.776 -2.442 -8.256 1.00 95.75 118 ALA A N 1
ATOM 960 C CA . ALA A 1 118 ? 14.313 -2.923 -6.950 1.00 95.75 118 ALA A CA 1
ATOM 961 C C . ALA A 1 118 ? 14.155 -1.797 -5.912 1.00 95.75 118 ALA A C 1
ATOM 963 O O . ALA A 1 118 ? 13.141 -1.705 -5.225 1.00 95.75 118 ALA A O 1
ATOM 964 N N . ALA A 1 119 ? 15.141 -0.897 -5.833 1.00 96.44 119 ALA A N 1
ATOM 965 C CA . ALA A 1 119 ? 15.130 0.212 -4.885 1.00 96.44 119 ALA A CA 1
ATOM 966 C C . ALA A 1 119 ? 14.019 1.224 -5.202 1.00 96.44 119 ALA A C 1
ATOM 968 O O . ALA A 1 119 ? 13.420 1.802 -4.297 1.00 96.44 119 ALA A O 1
ATOM 969 N N . TYR A 1 120 ? 13.717 1.416 -6.487 1.00 97.12 120 TYR A N 1
ATOM 970 C CA . TYR A 1 120 ? 12.640 2.291 -6.938 1.00 97.12 120 TYR A CA 1
ATOM 971 C C . TYR A 1 120 ? 11.257 1.672 -6.691 1.00 97.12 120 TYR A C 1
ATOM 973 O O . TYR A 1 120 ? 10.348 2.380 -6.263 1.00 97.12 120 TYR A O 1
ATOM 981 N N . LEU A 1 121 ? 11.105 0.355 -6.860 1.00 97.81 121 LEU A N 1
ATOM 982 C CA . LEU A 1 121 ? 9.857 -0.363 -6.565 1.00 97.81 121 LEU A CA 1
ATOM 983 C C . LEU A 1 121 ? 9.518 -0.395 -5.063 1.00 97.81 121 LEU A C 1
ATOM 985 O O . LEU A 1 121 ? 8.353 -0.553 -4.706 1.00 97.81 121 LEU A O 1
ATOM 989 N N . LEU A 1 122 ? 10.487 -0.164 -4.171 1.00 97.56 122 LEU A N 1
ATOM 990 C CA . LEU A 1 122 ? 10.227 0.007 -2.735 1.00 97.56 122 LEU A CA 1
ATOM 991 C C . LEU A 1 122 ? 9.680 1.394 -2.366 1.00 97.56 122 LEU A C 1
ATOM 993 O O . LEU A 1 122 ? 9.160 1.566 -1.261 1.00 97.56 122 LEU A O 1
ATOM 997 N N . LYS A 1 123 ? 9.758 2.385 -3.263 1.00 97.88 123 LYS A N 1
ATOM 998 C CA . LYS A 1 123 ? 9.368 3.770 -2.961 1.00 97.88 123 LYS A CA 1
ATOM 999 C C . LYS A 1 123 ? 7.923 3.907 -2.482 1.00 97.88 123 LYS A C 1
ATOM 1001 O O . LYS A 1 123 ? 7.721 4.664 -1.536 1.00 97.88 123 LYS A O 1
ATOM 1006 N N . PRO A 1 124 ? 6.911 3.212 -3.041 1.00 98.62 124 PRO A N 1
ATOM 1007 C CA . PRO A 1 124 ? 5.565 3.267 -2.479 1.00 98.62 124 PRO A CA 1
ATOM 1008 C C . PRO A 1 124 ? 5.492 2.771 -1.034 1.00 98.62 124 PRO A C 1
ATOM 1010 O O . PRO A 1 124 ? 4.950 3.477 -0.186 1.00 98.62 124 PRO A O 1
ATOM 1013 N N . VAL A 1 125 ? 6.111 1.629 -0.720 1.00 98.19 125 VAL A N 1
ATOM 1014 C CA . VAL A 1 125 ? 6.142 1.091 0.652 1.00 98.19 125 VAL A CA 1
ATOM 1015 C C . VAL A 1 125 ? 6.797 2.090 1.613 1.00 98.19 125 VAL A C 1
ATOM 1017 O O . VAL A 1 125 ? 6.268 2.364 2.684 1.00 98.19 125 VAL A O 1
ATOM 1020 N N . GLN A 1 126 ? 7.905 2.709 1.199 1.00 98.19 126 GLN A N 1
ATOM 1021 C CA . GLN A 1 126 ? 8.587 3.745 1.982 1.00 98.19 126 GLN A CA 1
ATOM 1022 C C . GLN A 1 126 ? 7.753 5.025 2.122 1.00 98.19 126 GLN A C 1
ATOM 1024 O O . GLN A 1 126 ? 7.804 5.706 3.147 1.00 98.19 126 GLN A O 1
ATOM 1029 N N . ARG A 1 127 ? 7.001 5.395 1.080 1.00 98.50 127 ARG A N 1
ATOM 1030 C CA . ARG A 1 127 ? 6.214 6.627 1.065 1.00 98.50 127 ARG A CA 1
ATOM 1031 C C . ARG A 1 127 ? 5.053 6.545 2.042 1.00 98.50 127 ARG A C 1
ATOM 1033 O O . ARG A 1 127 ? 4.889 7.475 2.827 1.00 98.50 127 ARG A O 1
ATOM 1040 N N . ILE A 1 128 ? 4.302 5.442 2.033 1.00 98.38 128 ILE A N 1
ATOM 1041 C CA . ILE A 1 128 ? 3.161 5.281 2.939 1.00 98.38 128 ILE A CA 1
ATOM 1042 C C . ILE A 1 128 ? 3.607 5.290 4.405 1.00 98.38 128 ILE A C 1
ATOM 1044 O O . ILE A 1 128 ? 2.974 5.944 5.229 1.00 98.38 128 ILE A O 1
ATOM 1048 N N . THR A 1 129 ? 4.756 4.682 4.726 1.00 97.94 129 THR A N 1
ATOM 1049 C CA . THR A 1 129 ? 5.317 4.688 6.092 1.00 97.94 129 THR A CA 1
ATOM 1050 C C . THR A 1 129 ? 5.874 6.046 6.511 1.00 97.94 129 THR A C 1
ATOM 1052 O O . THR A 1 129 ? 6.020 6.309 7.703 1.00 97.94 129 THR A O 1
ATOM 1055 N N . LYS A 1 130 ? 6.200 6.918 5.549 1.00 98.25 130 LYS A N 1
ATOM 1056 C CA . LYS A 1 130 ? 6.754 8.248 5.816 1.00 98.25 130 LYS A CA 1
ATOM 1057 C C . LYS A 1 130 ? 5.681 9.278 6.172 1.00 98.25 130 LYS A C 1
ATOM 1059 O O . LYS A 1 130 ? 5.996 10.218 6.890 1.00 98.25 130 LYS A O 1
ATOM 1064 N N . TYR A 1 131 ? 4.437 9.118 5.718 1.00 98.19 131 TYR A N 1
ATOM 1065 C CA . TYR A 1 131 ? 3.386 10.108 5.984 1.00 98.19 131 TYR A CA 1
ATOM 1066 C C . TYR A 1 131 ? 3.105 10.311 7.475 1.00 98.19 131 TYR A C 1
ATOM 1068 O O . TYR A 1 131 ? 3.042 11.455 7.906 1.00 98.19 131 TYR A O 1
ATOM 1076 N N . GLN A 1 132 ? 3.038 9.238 8.271 1.00 97.62 132 GLN A N 1
ATOM 1077 C CA . GLN A 1 132 ? 2.854 9.374 9.723 1.00 97.62 132 GLN A CA 1
ATOM 1078 C C . GLN A 1 132 ? 4.033 10.093 10.399 1.00 97.62 132 GLN A C 1
ATOM 1080 O O . GLN A 1 132 ? 3.818 10.893 11.297 1.00 97.62 132 GLN A O 1
ATOM 1085 N N . LEU A 1 133 ? 5.269 9.892 9.918 1.00 98.00 133 LEU A N 1
ATOM 1086 C CA . LEU A 1 133 ? 6.437 10.605 10.451 1.00 98.00 133 LEU A CA 1
ATOM 1087 C C . LEU A 1 133 ? 6.339 12.104 10.163 1.00 98.00 133 LEU A C 1
ATOM 1089 O O . LEU A 1 133 ? 6.512 12.911 11.062 1.00 98.00 133 LEU A O 1
ATOM 1093 N N . LEU A 1 134 ? 5.995 12.467 8.924 1.00 96.06 134 LEU A N 1
ATOM 1094 C CA . LEU A 1 134 ? 5.850 13.868 8.523 1.00 96.06 134 LEU A CA 1
ATOM 1095 C C . LEU A 1 134 ? 4.709 14.569 9.270 1.00 96.06 134 LEU A C 1
ATOM 1097 O O . LEU A 1 134 ? 4.862 15.719 9.661 1.00 96.06 134 LEU A O 1
ATOM 1101 N N . LEU A 1 135 ? 3.581 13.883 9.472 1.00 95.50 135 LEU A N 1
ATOM 1102 C CA . LEU A 1 135 ? 2.456 14.407 10.251 1.00 95.50 135 LEU A CA 1
ATOM 1103 C C . LEU A 1 135 ? 2.822 14.570 11.726 1.00 95.50 135 LEU A C 1
ATOM 1105 O O . LEU A 1 135 ? 2.482 15.585 12.324 1.00 95.50 135 LEU A O 1
ATOM 1109 N N . LYS A 1 136 ? 3.561 13.614 12.296 1.00 95.56 136 LYS A N 1
ATOM 1110 C CA . LYS A 1 136 ? 4.068 13.698 13.667 1.00 95.56 136 LYS A CA 1
ATOM 1111 C C . LYS A 1 136 ? 5.042 14.865 13.846 1.00 95.56 136 LYS A C 1
ATOM 1113 O O . LYS A 1 136 ? 4.920 15.602 14.819 1.00 95.56 136 LYS A O 1
ATOM 1118 N N . ASP A 1 137 ? 5.967 15.051 12.906 1.00 94.56 137 ASP A N 1
ATOM 1119 C CA . ASP A 1 137 ? 6.897 16.183 12.917 1.00 94.56 137 ASP A CA 1
ATOM 1120 C C . ASP A 1 137 ? 6.128 17.510 12.806 1.00 94.56 137 ASP A C 1
ATOM 1122 O O . ASP A 1 137 ? 6.369 18.438 13.573 1.00 94.56 137 ASP A O 1
ATOM 1126 N N . LEU A 1 138 ? 5.149 17.593 11.898 1.00 91.69 138 LEU A N 1
ATOM 1127 C CA . LEU A 1 138 ? 4.320 18.788 11.723 1.00 91.69 138 LEU A CA 1
ATOM 1128 C C . LEU A 1 138 ? 3.483 19.113 12.970 1.00 91.69 138 LEU A C 1
ATOM 1130 O O . LEU A 1 138 ? 3.354 20.283 13.331 1.00 91.69 138 LEU A O 1
ATOM 1134 N N . LEU A 1 139 ? 2.941 18.090 13.634 1.00 92.06 139 LEU A N 1
ATOM 1135 C CA . LEU A 1 139 ? 2.200 18.230 14.885 1.00 92.06 139 LEU A CA 1
ATOM 1136 C C . LEU A 1 139 ? 3.094 18.778 16.004 1.00 92.06 139 LEU A C 1
ATOM 1138 O O . LEU A 1 139 ? 2.684 19.702 16.698 1.00 92.06 139 LEU A O 1
ATOM 1142 N N . HIS A 1 140 ? 4.325 18.273 16.131 1.00 91.88 140 HIS A N 1
ATOM 1143 C CA . HIS A 1 140 ? 5.284 18.757 17.128 1.00 91.88 140 HIS A CA 1
ATOM 1144 C C . HIS A 1 140 ? 5.597 20.254 16.966 1.00 91.88 140 HIS A C 1
ATOM 1146 O O . HIS A 1 140 ? 5.625 20.993 17.945 1.00 91.88 140 HIS A O 1
ATOM 1152 N N . TYR A 1 141 ? 5.756 20.740 15.731 1.00 88.62 141 TYR A N 1
ATOM 1153 C CA . TYR A 1 141 ? 5.968 22.173 15.473 1.00 88.62 141 TYR A CA 1
ATOM 1154 C C . TYR A 1 141 ? 4.694 23.026 15.546 1.00 88.62 141 TYR A C 1
ATOM 1156 O O . TYR A 1 141 ? 4.779 24.252 15.483 1.00 88.62 141 TYR A O 1
ATOM 1164 N N . SER A 1 142 ? 3.524 22.400 15.668 1.00 86.81 142 SER A N 1
ATOM 1165 C CA . SER A 1 142 ? 2.234 23.088 15.751 1.00 86.81 142 SER A CA 1
ATOM 1166 C C . SER A 1 142 ? 1.703 23.184 17.183 1.00 86.81 142 SER A C 1
ATOM 1168 O O . SER A 1 142 ? 0.583 23.644 17.361 1.00 86.81 142 SER A O 1
ATOM 1170 N N . GLU A 1 143 ? 2.465 22.788 18.209 1.00 84.62 143 GLU A N 1
ATOM 1171 C CA . GLU A 1 143 ? 2.014 22.811 19.608 1.00 84.62 143 GLU A CA 1
ATOM 1172 C C . GLU A 1 143 ? 1.395 24.166 20.016 1.00 84.62 143 GLU A C 1
ATOM 1174 O O . GLU A 1 143 ? 1.932 25.242 19.748 1.00 84.62 143 GLU A O 1
ATOM 1179 N N . GLY A 1 144 ? 0.217 24.113 20.649 1.00 80.75 144 GLY A N 1
ATOM 1180 C CA . GLY A 1 144 ? -0.549 25.297 21.056 1.00 80.75 144 GLY A CA 1
ATOM 1181 C C . GLY A 1 144 ? -1.337 25.994 19.937 1.00 80.75 144 GLY A C 1
ATOM 1182 O O . GLY A 1 144 ? -2.059 26.949 20.221 1.00 80.75 144 GLY A O 1
ATOM 1183 N N . GLN A 1 145 ? -1.246 25.530 18.688 1.00 84.88 145 GLN A N 1
ATOM 1184 C CA . GLN A 1 145 ? -2.051 26.055 17.585 1.00 84.88 145 GLN A CA 1
ATOM 1185 C C . GLN A 1 145 ? -3.452 25.431 17.562 1.00 84.88 145 GLN A C 1
ATOM 1187 O O . GLN A 1 145 ? -3.651 24.278 17.950 1.00 84.88 145 GLN A O 1
ATOM 1192 N N . LYS A 1 146 ? -4.435 26.181 17.046 1.00 83.38 146 LYS A N 1
ATOM 1193 C CA . LYS A 1 146 ? -5.838 25.730 16.967 1.00 83.38 146 LYS A CA 1
ATOM 1194 C C . LYS A 1 146 ? -6.027 24.456 16.124 1.00 83.38 146 LYS A C 1
ATOM 1196 O O . LYS A 1 146 ? -6.967 23.724 16.384 1.00 83.38 146 LYS A O 1
ATOM 1201 N N . TRP A 1 147 ? -5.127 24.192 15.169 1.00 80.56 147 TRP A N 1
ATOM 1202 C CA . TRP A 1 147 ? -5.202 23.075 14.214 1.00 80.56 147 TRP A CA 1
ATOM 1203 C C . TRP A 1 147 ? -4.473 21.792 14.658 1.00 80.56 147 TRP A C 1
ATOM 1205 O O . TRP A 1 147 ? -4.266 20.868 13.866 1.00 80.56 147 TRP A O 1
ATOM 1215 N N . CYS A 1 148 ? -4.015 21.727 15.913 1.00 87.88 148 CYS A N 1
ATOM 1216 C CA . CYS A 1 148 ? -3.379 20.523 16.456 1.00 87.88 148 CYS A CA 1
ATOM 1217 C C . CYS A 1 148 ? -4.306 19.307 16.452 1.00 87.88 148 CYS A C 1
ATOM 1219 O O . CYS A 1 148 ? -3.834 18.191 16.242 1.00 87.88 148 CYS A O 1
ATOM 1221 N N . GLY A 1 149 ? -5.602 19.513 16.704 1.00 90.25 149 GLY A N 1
ATOM 1222 C CA . GLY A 1 149 ? -6.580 18.427 16.754 1.00 90.25 149 GLY A CA 1
ATOM 1223 C C . GLY A 1 149 ? -6.712 17.732 15.402 1.00 90.25 149 GLY A C 1
ATOM 1224 O O . GLY A 1 149 ? -6.635 16.511 15.317 1.00 90.25 149 GLY A O 1
ATOM 1225 N N . GLU A 1 150 ? -6.806 18.515 14.335 1.00 91.62 150 GLU A N 1
ATOM 1226 C CA . GLU A 1 150 ? -6.921 18.051 12.958 1.00 91.62 150 GLU A CA 1
ATOM 1227 C C . GLU A 1 150 ? -5.639 17.332 12.516 1.00 91.62 150 GLU A C 1
ATOM 1229 O O . GLU A 1 150 ? -5.696 16.273 11.891 1.00 91.62 150 GLU A O 1
ATOM 1234 N N . LEU A 1 151 ? -4.460 17.854 12.879 1.00 93.25 151 LEU A N 1
ATOM 1235 C CA . LEU A 1 151 ? -3.187 17.176 12.609 1.00 93.25 151 LEU A CA 1
ATOM 1236 C C . LEU A 1 151 ? -3.060 15.845 13.360 1.00 93.25 151 LEU A C 1
ATOM 1238 O O . LEU A 1 151 ? -2.559 14.873 12.789 1.00 93.25 151 LEU A O 1
ATOM 1242 N N . GLN A 1 152 ? -3.527 15.783 14.609 1.00 94.94 152 GLN A N 1
ATOM 1243 C CA . GLN A 1 152 ? -3.580 14.543 15.381 1.00 94.94 152 GLN A CA 1
ATOM 1244 C C . GLN A 1 152 ? -4.537 13.533 14.729 1.00 94.94 152 GLN A C 1
ATOM 1246 O O . GLN A 1 152 ? -4.162 12.377 14.542 1.00 94.94 152 GLN A O 1
ATOM 1251 N N . GLU A 1 153 ? -5.717 13.967 14.280 1.00 95.06 153 GLU A N 1
ATOM 1252 C CA . GLU A 1 153 ? -6.665 13.110 13.558 1.00 95.06 153 GLU A CA 1
ATOM 1253 C C . GLU A 1 153 ? -6.068 12.571 12.248 1.00 95.06 153 GLU A C 1
ATOM 1255 O O . GLU A 1 153 ? -6.192 11.383 11.937 1.00 95.06 153 GLU A O 1
ATOM 1260 N N . ALA A 1 154 ? -5.362 13.410 11.487 1.00 96.12 154 ALA A N 1
ATOM 1261 C CA . ALA A 1 154 ? -4.667 12.988 10.275 1.00 96.12 154 ALA A CA 1
ATOM 1262 C C . ALA A 1 154 ? -3.554 11.967 10.571 1.00 96.12 154 ALA A C 1
ATOM 1264 O O . ALA A 1 154 ? -3.399 10.987 9.831 1.00 96.12 154 ALA A O 1
ATOM 1265 N N . LEU A 1 155 ? -2.790 12.166 11.652 1.00 97.31 155 LEU A N 1
ATOM 1266 C CA . LEU A 1 155 ? -1.773 11.219 12.109 1.00 97.31 155 LEU A CA 1
ATOM 1267 C C . LEU A 1 155 ? -2.404 9.867 12.462 1.00 97.31 155 LEU A C 1
ATOM 1269 O O . LEU A 1 155 ? -1.969 8.838 11.937 1.00 97.31 155 LEU A O 1
ATOM 1273 N N . ASP A 1 156 ? -3.454 9.868 13.280 1.00 97.75 156 ASP A N 1
ATOM 1274 C CA . ASP A 1 156 ? -4.173 8.658 13.683 1.00 97.75 156 ASP A CA 1
ATOM 1275 C C . ASP A 1 156 ? -4.785 7.946 12.473 1.00 97.75 156 ASP A C 1
ATOM 1277 O O . ASP A 1 156 ? -4.655 6.728 12.328 1.00 97.75 156 ASP A O 1
ATOM 1281 N N . CYS A 1 157 ? -5.355 8.703 11.533 1.00 97.56 157 CYS A N 1
ATOM 1282 C CA . CYS A 1 157 ? -5.849 8.188 10.262 1.00 97.56 157 CYS A CA 1
ATOM 1283 C C . CYS A 1 157 ? -4.754 7.437 9.487 1.00 97.56 157 CYS A C 1
ATOM 1285 O O . CYS A 1 157 ? -4.966 6.302 9.050 1.00 97.56 157 CYS A O 1
ATOM 1287 N N . MET A 1 158 ? -3.561 8.021 9.342 1.00 98.44 158 MET A N 1
ATOM 1288 C CA . MET A 1 158 ? -2.463 7.374 8.619 1.00 98.44 158 MET A CA 1
ATOM 1289 C C . MET A 1 158 ? -1.855 6.188 9.376 1.00 98.44 158 MET A C 1
ATOM 1291 O O . MET A 1 158 ? -1.436 5.216 8.739 1.00 98.44 158 MET A O 1
ATOM 1295 N N . LEU A 1 159 ? -1.847 6.209 10.711 1.00 98.12 159 LEU A N 1
ATOM 1296 C CA . LEU A 1 159 ? -1.471 5.052 11.529 1.00 98.12 159 LEU A CA 1
ATOM 1297 C C . 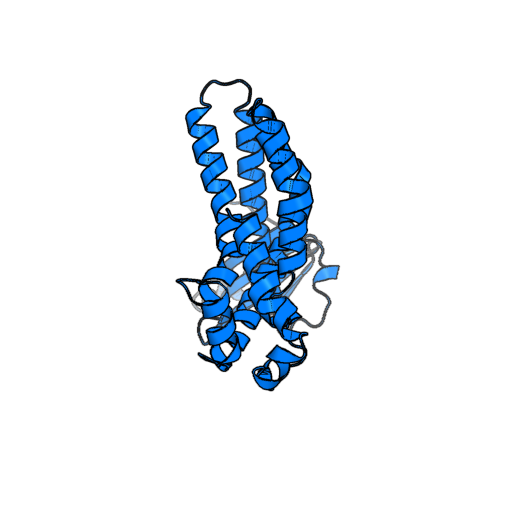LEU A 1 159 ? -2.457 3.893 11.345 1.00 98.12 159 LEU A C 1
ATOM 1299 O O . LEU A 1 159 ? -2.031 2.748 11.165 1.00 98.12 159 LEU A O 1
ATOM 1303 N N . VAL A 1 160 ? -3.762 4.179 11.305 1.00 96.44 160 VAL A N 1
ATOM 1304 C CA . VAL A 1 160 ? -4.799 3.183 11.001 1.00 96.44 160 VAL A CA 1
ATOM 1305 C C . VAL A 1 160 ? -4.610 2.620 9.595 1.00 96.44 160 VAL A C 1
ATOM 1307 O O . VAL A 1 160 ? -4.608 1.403 9.434 1.00 96.44 160 VAL A O 1
ATOM 1310 N N . VAL A 1 161 ? -4.371 3.461 8.583 1.00 97.50 161 VAL A N 1
ATOM 1311 C CA . VAL A 1 161 ? -4.089 3.004 7.210 1.00 97.50 161 VAL A CA 1
ATOM 1312 C C . VAL A 1 161 ? -2.892 2.054 7.185 1.00 97.50 161 VAL A C 1
ATOM 1314 O O . VAL A 1 161 ? -2.983 0.979 6.595 1.00 97.50 161 VAL A O 1
ATOM 1317 N N . LEU A 1 162 ? -1.783 2.403 7.845 1.00 97.56 162 LEU A N 1
ATOM 1318 C CA . LEU A 1 162 ? -0.594 1.547 7.915 1.00 97.56 162 LEU A CA 1
ATOM 1319 C C . LEU A 1 162 ? -0.889 0.206 8.582 1.00 97.56 162 LEU A C 1
ATOM 1321 O O . LEU A 1 162 ? -0.474 -0.838 8.070 1.00 97.56 162 LEU A O 1
ATOM 1325 N N . LYS A 1 163 ? -1.638 0.225 9.687 1.00 95.31 163 LYS A N 1
ATOM 1326 C CA . LYS A 1 163 ? -2.089 -0.990 10.361 1.00 95.31 163 LYS A CA 1
ATOM 1327 C C . LYS A 1 163 ? -2.951 -1.843 9.427 1.00 95.31 163 LYS A C 1
ATOM 1329 O O . LYS A 1 163 ? -2.660 -3.021 9.272 1.00 95.31 163 LYS A O 1
ATOM 1334 N N . CYS A 1 164 ? -3.952 -1.267 8.765 1.00 93.94 164 CYS A N 1
ATOM 1335 C CA . CYS A 1 164 ? -4.844 -1.988 7.853 1.00 93.94 164 CYS A CA 1
ATOM 1336 C C . CYS A 1 164 ? -4.097 -2.565 6.640 1.00 93.94 164 CYS A C 1
ATOM 1338 O O . CYS A 1 164 ? -4.336 -3.711 6.262 1.00 93.94 164 CYS A O 1
ATOM 1340 N N . VAL A 1 165 ? -3.153 -1.818 6.053 1.00 95.69 165 VAL A N 1
ATOM 1341 C CA . VAL A 1 165 ? -2.283 -2.319 4.975 1.00 95.69 165 VAL A CA 1
ATOM 1342 C C . VAL A 1 165 ? -1.464 -3.510 5.478 1.00 95.69 165 VAL A C 1
ATOM 1344 O O . VAL A 1 165 ? -1.450 -4.552 4.823 1.00 95.69 165 VAL A O 1
ATOM 1347 N N . ASN A 1 166 ? -0.837 -3.402 6.654 1.00 94.31 166 ASN A N 1
ATOM 1348 C CA . ASN A 1 166 ? -0.081 -4.499 7.260 1.00 94.31 166 ASN A CA 1
ATOM 1349 C C . ASN A 1 166 ? -0.965 -5.720 7.571 1.00 94.31 166 ASN A C 1
ATOM 1351 O O . ASN A 1 166 ? -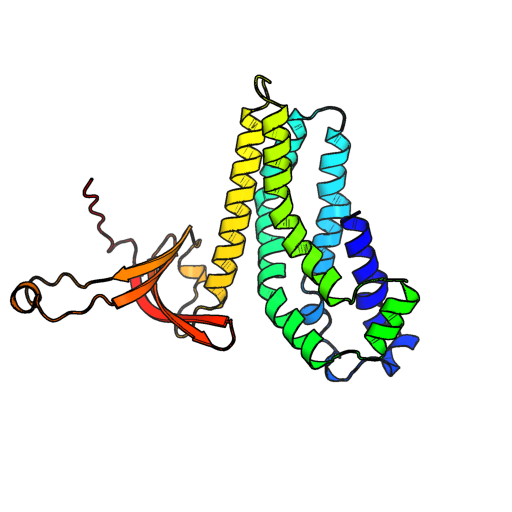0.598 -6.852 7.266 1.00 94.31 166 ASN A O 1
ATOM 1355 N N . ASP A 1 167 ? -2.153 -5.509 8.127 1.00 93.38 167 ASP A N 1
ATOM 1356 C CA . ASP A 1 167 ? -3.108 -6.575 8.430 1.00 93.38 167 ASP A CA 1
ATOM 1357 C C . ASP A 1 167 ? -3.552 -7.297 7.149 1.00 93.38 167 ASP A C 1
ATOM 1359 O O . ASP A 1 167 ? -3.603 -8.529 7.117 1.00 93.38 167 ASP A O 1
ATOM 1363 N N . SER A 1 168 ? -3.748 -6.558 6.052 1.00 92.75 168 SER A N 1
ATOM 1364 C CA . SER A 1 168 ? -4.053 -7.134 4.738 1.00 92.75 168 SER A CA 1
ATOM 1365 C C . SER A 1 168 ? -2.922 -8.032 4.204 1.00 92.75 168 SER A C 1
ATOM 1367 O O . SER A 1 168 ? -3.183 -9.062 3.581 1.00 92.75 168 SER A O 1
ATOM 1369 N N . MET A 1 169 ? -1.656 -7.717 4.516 1.00 92.25 169 MET A N 1
ATOM 1370 C CA . MET A 1 169 ? -0.511 -8.572 4.170 1.00 92.25 169 MET A CA 1
ATOM 1371 C C . MET A 1 169 ? -0.559 -9.915 4.900 1.00 92.25 169 MET A C 1
ATOM 1373 O O . MET A 1 169 ? -0.204 -10.949 4.332 1.00 92.25 169 MET A O 1
ATOM 1377 N N . HIS A 1 170 ? -0.999 -9.915 6.159 1.00 92.69 170 HIS A N 1
ATOM 1378 C CA . HIS A 1 170 ? -1.185 -11.142 6.928 1.00 92.69 170 HIS A CA 1
ATOM 1379 C C . HIS A 1 170 ? -2.403 -11.936 6.446 1.00 92.69 170 HIS A C 1
ATOM 1381 O O . HIS A 1 170 ? -2.347 -13.166 6.390 1.00 92.69 170 HIS A O 1
ATOM 1387 N N . GLN A 1 171 ? -3.471 -11.243 6.048 1.00 92.75 171 GLN A N 1
ATOM 1388 C CA . GLN A 1 171 ? -4.698 -11.845 5.533 1.00 92.75 171 GLN A CA 1
ATOM 1389 C C . GLN A 1 171 ? -4.449 -12.712 4.292 1.00 92.75 171 GLN A C 1
ATOM 1391 O O . GLN A 1 171 ? -4.862 -13.870 4.265 1.00 92.75 171 GLN A O 1
ATOM 1396 N N . ILE A 1 172 ? -3.706 -12.208 3.300 1.00 92.19 172 ILE A N 1
ATOM 1397 C CA . ILE A 1 172 ? -3.395 -12.967 2.072 1.00 92.19 172 ILE A CA 1
ATOM 1398 C C . ILE A 1 172 ? -2.492 -14.188 2.315 1.00 92.19 172 ILE A C 1
ATOM 1400 O O . ILE A 1 172 ? -2.292 -15.013 1.424 1.00 92.19 172 ILE A O 1
ATOM 1404 N N . ALA A 1 173 ? -1.906 -14.302 3.508 1.00 93.56 173 ALA A N 1
ATOM 1405 C CA . ALA A 1 173 ? -1.078 -15.430 3.910 1.00 93.56 173 ALA A CA 1
ATOM 1406 C C . ALA A 1 173 ? -1.873 -16.530 4.642 1.00 93.56 173 ALA A C 1
ATOM 1408 O O . ALA A 1 173 ? -1.278 -17.531 5.064 1.00 93.56 173 ALA A O 1
ATOM 1409 N N . ILE A 1 174 ? -3.192 -16.370 4.797 1.00 95.19 174 ILE A N 1
ATOM 1410 C CA . ILE A 1 174 ? -4.090 -17.402 5.325 1.00 95.19 174 ILE A CA 1
ATOM 1411 C C . ILE A 1 174 ? -4.241 -18.532 4.298 1.00 95.19 174 ILE A C 1
ATOM 1413 O O . ILE A 1 174 ? -4.418 -18.300 3.108 1.00 95.19 174 ILE A O 1
ATOM 1417 N N . THR A 1 175 ? -4.158 -19.780 4.760 1.00 95.06 175 THR A N 1
ATOM 1418 C CA . THR A 1 175 ? -4.276 -20.986 3.923 1.00 95.06 175 THR A CA 1
ATOM 1419 C C . THR A 1 175 ? -5.189 -22.016 4.579 1.00 95.06 175 THR A C 1
ATOM 1421 O O . THR A 1 175 ? -5.276 -22.078 5.805 1.00 95.06 175 THR A O 1
ATOM 1424 N N . GLY A 1 176 ? -5.851 -22.854 3.777 1.00 95.31 176 GLY A N 1
ATOM 1425 C CA . GLY A 1 176 ? -6.690 -23.953 4.273 1.00 95.31 176 GLY A CA 1
ATOM 1426 C C . GLY A 1 176 ? -8.045 -23.531 4.854 1.00 95.31 176 GLY A C 1
ATOM 1427 O O . GLY A 1 176 ? -8.716 -24.359 5.466 1.00 95.31 176 GLY A O 1
ATOM 1428 N N . TYR A 1 177 ? -8.442 -22.265 4.692 1.00 95.81 177 TYR A N 1
ATOM 1429 C CA . TYR A 1 177 ? -9.818 -21.831 4.919 1.00 95.81 177 TYR A CA 1
ATOM 1430 C C . TYR A 1 177 ? -10.617 -22.062 3.632 1.00 95.81 177 TYR A C 1
ATOM 1432 O O . TYR A 1 177 ? -10.191 -21.624 2.570 1.00 95.81 177 TYR A O 1
ATOM 1440 N N . TRP A 1 178 ? -11.730 -22.789 3.732 1.00 90.75 178 TRP A N 1
ATOM 1441 C CA . TRP A 1 178 ? -12.529 -23.232 2.579 1.00 90.75 178 TRP A CA 1
ATOM 1442 C C . TRP A 1 178 ? -13.678 -22.279 2.215 1.00 90.75 178 TRP A C 1
ATOM 1444 O O . TRP A 1 178 ? -14.412 -22.561 1.276 1.00 90.75 178 TRP A O 1
ATOM 1454 N N . GLY A 1 179 ? -13.864 -21.193 2.971 1.00 92.25 179 GLY A N 1
ATOM 1455 C CA . GLY A 1 179 ? -14.856 -20.159 2.675 1.00 92.25 179 GLY A CA 1
ATOM 1456 C C . GLY A 1 179 ? -14.214 -18.879 2.147 1.00 92.25 179 GLY A C 1
ATOM 1457 O O . GLY A 1 179 ? -12.990 -18.737 2.136 1.00 92.25 179 GLY A O 1
ATOM 1458 N N . GLU A 1 180 ? -15.050 -17.909 1.797 1.00 92.44 180 GLU A N 1
ATOM 1459 C CA . GLU A 1 180 ? -14.594 -16.592 1.364 1.00 92.44 180 GLU A CA 1
ATOM 1460 C C . GLU A 1 180 ? -14.295 -15.698 2.573 1.00 92.44 180 GLU A C 1
ATOM 1462 O O . GLU A 1 180 ? -15.125 -15.512 3.465 1.00 92.44 180 GLU A O 1
ATOM 1467 N N . LEU A 1 181 ? -13.083 -15.134 2.637 1.00 93.25 181 LEU A N 1
ATOM 1468 C CA . LEU A 1 181 ? -12.705 -14.235 3.737 1.00 93.25 181 LEU A CA 1
ATOM 1469 C C . LEU A 1 181 ? -13.510 -12.928 3.710 1.00 93.25 181 LEU A C 1
ATOM 1471 O O . LEU A 1 181 ? -13.767 -12.358 4.766 1.00 93.25 181 LEU A O 1
ATOM 1475 N N . SER A 1 182 ? -13.937 -12.478 2.527 1.00 90.56 182 SER A N 1
ATOM 1476 C CA . SER A 1 182 ? -14.771 -11.282 2.347 1.00 90.56 182 SER A CA 1
ATOM 1477 C C . SER A 1 182 ? -16.139 -11.405 3.029 1.00 90.56 182 SER A C 1
ATOM 1479 O O . SER A 1 182 ? -16.671 -10.416 3.533 1.00 90.56 182 SER A O 1
ATOM 1481 N N . GLU A 1 183 ? -16.693 -12.617 3.137 1.00 94.75 183 GLU A N 1
ATOM 1482 C CA . GLU A 1 183 ? -17.979 -12.858 3.803 1.00 94.75 183 GLU A CA 1
ATOM 1483 C C . GLU A 1 183 ? -17.914 -12.619 5.316 1.00 94.75 183 GLU A C 1
ATOM 1485 O O . GLU A 1 183 ? -18.935 -12.285 5.934 1.00 94.75 183 GLU A O 1
ATOM 1490 N N . LEU A 1 184 ? -16.717 -12.728 5.908 1.00 95.56 184 LEU A N 1
ATOM 1491 C CA . LEU A 1 184 ? -16.466 -12.480 7.330 1.00 95.56 184 LEU A CA 1
ATOM 1492 C C . LEU A 1 184 ? -16.548 -10.987 7.698 1.00 95.56 184 LEU A C 1
ATOM 1494 O O . LEU A 1 184 ? -16.619 -10.661 8.885 1.00 95.56 184 LEU A O 1
ATOM 1498 N N . GLY A 1 185 ? -16.609 -10.100 6.701 1.00 93.56 185 GLY 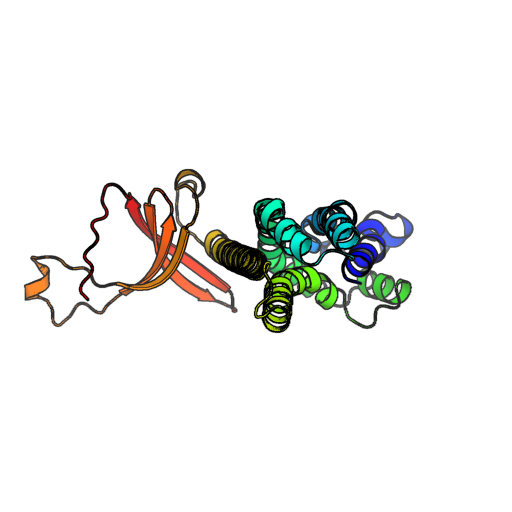A N 1
ATOM 1499 C CA . GLY A 1 185 ? -16.595 -8.648 6.862 1.00 93.56 185 GLY A CA 1
ATOM 1500 C C . GLY A 1 185 ? -15.177 -8.081 6.918 1.00 93.56 185 GLY A C 1
ATOM 1501 O O . GLY A 1 185 ? -14.212 -8.733 6.525 1.00 93.56 185 GLY A O 1
ATOM 1502 N N . GLU A 1 186 ? -15.049 -6.850 7.402 1.00 90.75 186 GLU A N 1
ATOM 1503 C CA . GLU A 1 186 ? -13.753 -6.178 7.523 1.00 90.75 186 GLU A CA 1
ATOM 1504 C C . GLU A 1 186 ? -12.848 -6.874 8.554 1.00 90.75 186 GLU A C 1
ATOM 1506 O O . GLU A 1 186 ? -13.308 -7.301 9.620 1.00 90.75 186 GLU A O 1
ATOM 1511 N N . LEU A 1 187 ? -11.552 -6.977 8.241 1.00 93.81 187 LEU A N 1
ATOM 1512 C CA . LEU A 1 187 ? -10.526 -7.397 9.193 1.00 93.81 187 LEU A CA 1
ATOM 1513 C C . LEU A 1 187 ? -10.207 -6.228 10.129 1.00 93.81 187 LEU A C 1
ATOM 1515 O O . LEU A 1 187 ? -9.615 -5.236 9.714 1.00 93.81 187 LEU A O 1
ATOM 1519 N N . LEU A 1 188 ? -10.559 -6.369 11.403 1.00 92.38 188 LEU A N 1
ATOM 1520 C CA . LEU A 1 188 ? -10.388 -5.324 12.410 1.00 92.38 188 LEU A CA 1
ATOM 1521 C C . LEU A 1 188 ? -8.998 -5.391 13.051 1.00 92.38 188 LEU A C 1
ATOM 1523 O O . LEU A 1 188 ? -8.341 -4.371 13.271 1.00 92.38 188 LEU A O 1
ATOM 1527 N N . MET A 1 189 ? -8.539 -6.602 13.382 1.00 93.31 189 MET A N 1
ATOM 1528 C CA . MET A 1 189 ? -7.265 -6.834 14.068 1.00 93.31 189 MET A CA 1
ATOM 1529 C C . MET A 1 189 ? -6.690 -8.210 13.743 1.00 93.31 189 MET A C 1
ATOM 1531 O O . MET A 1 189 ? -7.422 -9.158 13.459 1.00 93.31 189 MET A O 1
ATOM 1535 N N . GLN A 1 190 ? -5.375 -8.351 13.886 1.00 95.38 190 GLN A N 1
ATOM 1536 C CA . GLN A 1 190 ? -4.722 -9.651 13.982 1.00 95.38 190 GLN A CA 1
ATOM 1537 C C . GLN A 1 190 ? -3.595 -9.624 15.012 1.00 95.38 190 GLN A C 1
ATOM 1539 O O . GLN A 1 190 ? -3.069 -8.564 15.349 1.00 95.38 190 GLN A O 1
ATOM 1544 N N . GLY A 1 191 ? -3.231 -10.795 15.526 1.00 95.00 191 GLY A N 1
ATOM 1545 C CA . GLY A 1 191 ? -2.123 -10.918 16.463 1.00 95.00 191 GLY A CA 1
ATOM 1546 C C . GLY A 1 191 ? -1.755 -12.363 16.766 1.00 95.00 191 GLY A C 1
ATOM 1547 O O . GLY A 1 191 ? -2.508 -13.295 16.477 1.00 95.00 191 GLY A O 1
ATOM 1548 N N . SER A 1 192 ? -0.571 -12.560 17.349 1.00 94.94 192 SER A N 1
ATOM 1549 C CA . SER A 1 192 ? -0.131 -13.871 17.845 1.00 94.94 192 SER A CA 1
ATOM 1550 C C . SER A 1 192 ? -0.406 -13.974 19.340 1.00 94.94 192 SER A C 1
ATOM 1552 O O . SER A 1 192 ? -0.013 -13.093 20.095 1.00 94.94 192 SER A O 1
ATOM 1554 N N . PHE A 1 193 ? -1.041 -15.065 19.757 1.00 95.38 193 PHE A N 1
ATOM 1555 C CA . PHE A 1 193 ? -1.504 -15.294 21.119 1.00 95.38 193 PHE A CA 1
ATOM 1556 C C . PHE A 1 193 ? -1.155 -16.708 21.591 1.00 95.38 193 PHE A C 1
ATOM 1558 O O . PHE A 1 193 ? -1.123 -17.668 20.811 1.00 95.38 193 PHE A O 1
ATOM 1565 N N . SER A 1 194 ? -0.955 -16.838 22.901 1.00 93.56 194 SER A N 1
ATOM 1566 C CA . SER A 1 194 ? -0.937 -18.123 23.595 1.00 93.56 194 SER A CA 1
ATOM 1567 C C . SER A 1 194 ? -2.371 -18.489 23.980 1.00 93.56 194 SER A C 1
ATOM 1569 O O . SER A 1 194 ? -3.002 -17.759 24.737 1.00 93.56 194 SER A O 1
ATOM 1571 N N . VAL A 1 195 ? -2.910 -19.578 23.431 1.00 91.69 195 VAL A N 1
ATOM 1572 C CA . VAL A 1 195 ? -4.316 -19.980 23.602 1.00 91.69 195 VAL A CA 1
ATOM 1573 C C . VAL A 1 195 ? -4.392 -21.304 24.353 1.00 91.69 195 VAL A C 1
ATOM 1575 O O . VAL A 1 195 ? -3.895 -22.324 23.867 1.00 91.69 195 VAL A O 1
ATOM 1578 N N . SER A 1 196 ? -5.061 -21.299 25.503 1.00 86.69 196 SER A N 1
ATOM 1579 C CA . SER A 1 196 ? -5.327 -22.492 26.313 1.00 86.69 196 SER A CA 1
ATOM 1580 C C . SER A 1 196 ? -6.825 -22.809 26.289 1.00 86.69 196 SER A C 1
ATOM 1582 O O . SER A 1 196 ? -7.631 -21.904 26.499 1.00 86.69 196 SER A O 1
ATOM 1584 N N . PRO A 1 197 ? -7.237 -24.055 26.000 1.00 76.69 197 PRO A N 1
ATOM 1585 C CA . PRO A 1 197 ? -8.637 -24.436 26.101 1.00 76.69 197 PRO A CA 1
ATOM 1586 C C . PRO A 1 197 ? -9.045 -24.508 27.574 1.00 76.69 197 PRO A C 1
ATOM 1588 O O . PRO A 1 197 ? -8.421 -25.221 28.353 1.00 76.69 197 PRO A O 1
ATOM 1591 N N . GLU A 1 198 ? -10.118 -23.817 27.944 1.00 68.69 198 GLU A N 1
ATOM 1592 C CA . GLU A 1 198 ? -10.711 -23.948 29.271 1.00 68.69 198 GLU A CA 1
ATOM 1593 C C . GLU A 1 198 ? -11.928 -24.877 29.183 1.00 68.69 198 GLU A C 1
ATOM 1595 O O . GLU A 1 198 ? -13.031 -24.483 28.810 1.00 68.69 198 GLU A O 1
ATOM 1600 N N . SER A 1 199 ? -11.720 -26.164 29.455 1.00 61.94 199 SER A N 1
ATOM 1601 C CA . SER A 1 199 ? -12.799 -27.149 29.558 1.00 61.94 199 SER A CA 1
ATOM 1602 C C . SER A 1 199 ? -12.993 -27.519 31.023 1.00 61.94 199 SER A C 1
ATOM 1604 O O . SER A 1 199 ? -12.042 -27.886 31.711 1.00 61.94 199 SER A O 1
ATOM 1606 N N . LYS A 1 200 ? -14.245 -27.500 31.505 1.00 56.44 200 LYS A N 1
ATOM 1607 C CA . LYS A 1 200 ? -14.593 -27.948 32.869 1.00 56.44 200 LYS A CA 1
ATOM 1608 C C . LYS A 1 200 ? -14.162 -29.400 33.152 1.00 56.44 200 LYS A C 1
ATOM 1610 O O . LYS A 1 200 ? -13.947 -29.736 34.309 1.00 56.44 200 LYS A O 1
ATOM 1615 N N . LYS A 1 201 ? -14.007 -30.249 32.121 1.00 55.81 201 LYS A N 1
ATOM 1616 C CA . LYS A 1 201 ? -13.465 -31.620 32.241 1.00 55.81 201 LYS A CA 1
ATOM 1617 C C . LYS A 1 201 ? -11.932 -31.667 32.273 1.00 55.81 201 LYS A C 1
ATOM 1619 O O . LYS A 1 201 ? -11.380 -32.609 32.834 1.00 55.81 201 LYS A O 1
ATOM 1624 N N . ASP A 1 202 ? -11.258 -30.675 31.695 1.00 51.59 202 ASP A N 1
ATOM 1625 C CA . ASP A 1 202 ? -9.793 -30.615 31.632 1.00 51.59 202 ASP A CA 1
ATOM 1626 C C . ASP A 1 202 ? -9.156 -29.967 32.863 1.00 51.59 202 ASP A C 1
ATOM 1628 O O . ASP A 1 202 ? -7.974 -30.200 33.091 1.00 51.59 202 ASP A O 1
ATOM 1632 N N . ARG A 1 203 ? -9.939 -29.299 33.726 1.00 52.28 203 ARG A N 1
ATOM 1633 C CA . ARG A 1 203 ? -9.452 -28.788 35.022 1.00 52.28 203 ARG A CA 1
ATOM 1634 C C . ARG A 1 203 ? -8.846 -29.875 35.931 1.00 52.28 203 ARG A C 1
ATOM 1636 O O . ARG A 1 203 ? -7.944 -29.633 36.718 1.00 52.28 203 ARG A O 1
ATOM 1643 N N . LEU A 1 204 ? -9.291 -31.126 35.786 1.00 53.06 204 LEU A N 1
ATOM 1644 C CA . LEU A 1 204 ? -8.711 -32.288 36.485 1.00 53.06 204 LEU A CA 1
ATOM 1645 C C . LEU A 1 204 ? -7.432 -32.836 35.813 1.00 53.06 204 LEU A C 1
ATOM 1647 O O . LEU A 1 204 ? -6.720 -33.645 36.404 1.00 53.06 204 LEU A O 1
ATOM 1651 N N . ARG A 1 205 ? -7.125 -32.408 34.581 1.00 53.03 205 ARG A N 1
ATOM 1652 C CA . ARG A 1 205 ? -5.919 -32.741 33.795 1.00 53.03 205 ARG A CA 1
ATOM 1653 C C . ARG A 1 205 ? -4.959 -31.546 33.642 1.00 53.03 205 ARG A C 1
ATOM 1655 O O . ARG A 1 205 ? -4.013 -31.634 32.854 1.00 53.03 205 ARG A O 1
ATOM 1662 N N . ASP A 1 206 ? -5.171 -30.476 34.413 1.00 52.06 206 ASP A N 1
ATOM 1663 C CA . ASP A 1 206 ? -4.553 -29.143 34.276 1.00 52.06 206 ASP A CA 1
ATOM 1664 C C . ASP A 1 206 ? -3.015 -29.122 34.249 1.00 52.06 206 ASP A C 1
ATOM 1666 O O . ASP A 1 206 ? -2.412 -28.189 33.728 1.00 52.06 206 ASP A O 1
ATOM 1670 N N . LEU A 1 207 ? -2.340 -30.174 34.710 1.00 52.94 207 LEU A N 1
ATOM 1671 C CA . LEU A 1 207 ? -0.876 -30.228 34.716 1.00 52.94 207 LEU A CA 1
ATOM 1672 C C . LEU A 1 207 ? -0.234 -30.544 33.345 1.00 52.94 207 LEU A C 1
ATOM 1674 O O . LEU A 1 207 ? 0.993 -30.590 33.264 1.00 52.94 207 LEU A O 1
ATOM 1678 N N . ARG A 1 208 ? -0.999 -30.811 32.267 1.00 54.56 208 ARG A N 1
ATOM 1679 C CA . ARG A 1 208 ? -0.427 -31.333 30.995 1.00 54.56 208 ARG A CA 1
ATOM 1680 C C . ARG A 1 208 ? -0.808 -30.620 29.694 1.00 54.56 208 ARG A C 1
ATOM 1682 O O . ARG A 1 208 ? -0.222 -30.945 28.659 1.00 54.56 208 ARG A O 1
ATOM 1689 N N . LEU A 1 209 ? -1.743 -29.669 29.679 1.00 64.69 209 LEU A N 1
ATOM 1690 C CA . LEU A 1 209 ? -2.141 -29.012 28.426 1.00 64.69 209 LEU A CA 1
ATOM 1691 C C . LEU A 1 209 ? -1.279 -27.775 28.158 1.00 64.69 209 LEU A C 1
ATOM 1693 O O . LEU A 1 209 ? -1.547 -26.676 28.631 1.00 64.69 209 LEU A O 1
ATOM 1697 N N . LYS A 1 210 ? -0.217 -27.969 27.368 1.00 72.56 210 LYS A N 1
ATOM 1698 C CA . LYS A 1 210 ? 0.663 -26.887 26.915 1.00 72.56 210 LYS A CA 1
ATOM 1699 C C . LYS A 1 210 ? -0.145 -25.844 26.120 1.00 72.56 210 LYS A C 1
ATOM 1701 O O . LYS A 1 210 ? -0.796 -26.229 25.141 1.00 72.56 210 LYS A O 1
ATOM 1706 N N . PRO A 1 211 ? -0.053 -24.544 26.465 1.00 81.25 211 PRO A N 1
ATOM 1707 C CA . PRO A 1 211 ? -0.693 -23.480 25.704 1.00 81.25 211 PRO A CA 1
ATOM 1708 C C . PRO A 1 211 ? -0.323 -23.550 24.222 1.00 81.25 211 PRO A C 1
ATOM 1710 O O . PRO A 1 211 ? 0.842 -23.734 23.847 1.00 81.25 211 PRO A O 1
ATOM 1713 N N . MET A 1 212 ? -1.325 -23.421 23.359 1.00 88.94 212 MET A N 1
ATOM 1714 C CA . MET A 1 212 ? -1.139 -23.507 21.920 1.00 88.94 212 MET A CA 1
ATOM 1715 C C . MET A 1 212 ? -0.877 -22.122 21.340 1.00 88.94 212 MET A C 1
ATOM 1717 O O . MET A 1 212 ? -1.697 -21.221 21.474 1.00 88.94 212 MET A O 1
ATOM 1721 N N . GLN A 1 213 ? 0.210 -21.965 20.588 1.00 93.12 213 GLN A N 1
ATOM 1722 C CA . GLN A 1 213 ? 0.432 -20.734 19.830 1.00 93.12 213 GLN A CA 1
ATOM 1723 C C . GLN A 1 213 ? -0.556 -20.650 18.661 1.00 93.12 213 GLN A C 1
ATOM 1725 O O . GLN A 1 213 ? -0.658 -21.572 17.834 1.00 93.12 213 GLN A O 1
ATOM 1730 N N . ARG A 1 214 ? -1.308 -19.553 18.597 1.00 95.44 214 ARG A N 1
ATOM 1731 C CA . ARG A 1 214 ? -2.247 -19.248 17.516 1.00 95.44 214 ARG A CA 1
ATOM 1732 C C . ARG A 1 214 ? -2.066 -17.821 17.054 1.00 95.44 214 ARG A C 1
ATOM 1734 O O . ARG A 1 214 ? -1.801 -16.928 17.840 1.00 95.44 214 ARG A O 1
ATOM 1741 N N . HIS A 1 215 ? -2.234 -17.627 15.761 1.00 96.75 215 HIS A N 1
ATOM 1742 C CA . HIS A 1 215 ? -2.420 -16.310 15.194 1.00 96.75 215 HIS A CA 1
ATOM 1743 C C . HIS A 1 215 ? -3.911 -16.130 14.944 1.00 96.75 215 HIS A C 1
ATOM 1745 O O . HIS A 1 215 ? -4.524 -16.985 14.300 1.00 96.75 215 HIS A O 1
ATOM 1751 N N . ILE A 1 216 ? -4.498 -15.093 15.523 1.00 97.31 216 ILE A N 1
ATOM 1752 C CA . ILE A 1 216 ? -5.939 -14.862 15.508 1.00 97.31 216 ILE A CA 1
ATOM 1753 C C . ILE A 1 216 ? -6.208 -13.655 14.621 1.00 97.31 216 ILE A C 1
ATOM 1755 O O . ILE A 1 216 ? -5.561 -12.626 14.788 1.00 97.31 216 ILE A O 1
ATOM 1759 N N . PHE A 1 217 ? -7.157 -13.795 13.699 1.00 97.38 217 PHE A N 1
ATOM 1760 C CA . PHE A 1 217 ? -7.700 -12.702 12.898 1.00 97.38 217 PHE A CA 1
ATOM 1761 C C . PHE A 1 217 ? -9.115 -12.399 13.388 1.00 97.38 217 PHE A C 1
ATOM 1763 O O . PHE A 1 217 ? -9.969 -13.287 13.383 1.00 97.38 217 PHE A O 1
ATOM 1770 N N . LEU A 1 218 ? -9.351 -11.168 13.824 1.00 97.00 218 LEU A N 1
ATOM 1771 C CA . LEU A 1 218 ? -10.656 -10.669 14.235 1.00 97.00 218 LEU A CA 1
ATOM 1772 C C . LEU A 1 218 ? -11.317 -9.957 13.060 1.00 97.00 218 LEU A C 1
ATOM 1774 O O . LEU A 1 218 ? -10.915 -8.858 12.685 1.00 97.00 218 LEU A O 1
ATOM 1778 N N . TYR A 1 219 ? -12.348 -10.587 12.519 1.00 96.81 219 TYR A N 1
ATOM 1779 C CA . TYR A 1 219 ? -13.254 -10.010 11.540 1.00 96.81 219 TYR A CA 1
ATOM 1780 C C . TYR A 1 219 ? -14.539 -9.531 12.214 1.00 96.81 219 TYR A C 1
ATOM 1782 O O . TYR A 1 219 ? -14.908 -10.033 13.276 1.00 96.81 219 TYR A O 1
ATOM 1790 N N . GLN A 1 220 ? -15.280 -8.642 11.550 1.00 95.75 220 GLN A N 1
ATOM 1791 C CA . GLN A 1 220 ? -16.592 -8.170 12.018 1.00 95.75 220 GLN A CA 1
ATOM 1792 C C . GLN A 1 220 ? -17.560 -9.308 12.387 1.00 95.75 220 GLN A C 1
ATOM 1794 O O . GLN A 1 220 ? -18.343 -9.170 13.324 1.00 95.75 220 GLN A O 1
ATOM 1799 N N . LYS A 1 221 ? -17.521 -10.439 11.668 1.00 97.12 221 LYS A N 1
ATOM 1800 C CA . LYS A 1 221 ? -18.455 -11.560 11.875 1.00 97.12 221 LYS A CA 1
ATOM 1801 C C . LYS A 1 221 ? -17.816 -12.816 12.465 1.00 97.12 221 LYS A C 1
ATOM 1803 O O . LYS A 1 221 ? -18.556 -13.734 12.835 1.00 97.12 221 LYS A O 1
ATOM 1808 N N . ALA A 1 222 ? -16.487 -12.888 12.596 1.00 97.62 222 ALA A N 1
ATOM 1809 C CA . ALA A 1 222 ? -15.829 -14.069 13.157 1.00 97.62 222 ALA A CA 1
ATOM 1810 C C . ALA A 1 222 ? -14.406 -13.840 13.699 1.00 97.62 222 ALA A C 1
ATOM 1812 O O . ALA A 1 222 ? -13.664 -12.988 13.226 1.00 97.62 222 ALA A O 1
ATOM 1813 N N . LEU A 1 223 ? -13.979 -14.717 14.610 1.00 97.31 223 LEU A N 1
ATOM 1814 C CA . LEU A 1 223 ? -12.579 -14.941 14.970 1.00 97.31 223 LEU A CA 1
ATOM 1815 C C . LEU A 1 223 ? -12.027 -16.142 14.195 1.00 97.31 223 LEU A C 1
ATOM 1817 O O . LEU A 1 223 ? -12.531 -17.262 14.323 1.00 97.31 223 LEU A O 1
ATOM 1821 N N . LEU A 1 224 ? -10.954 -15.931 13.438 1.00 97.50 224 LEU A N 1
ATOM 1822 C CA . LEU A 1 224 ? -10.250 -16.974 12.701 1.00 97.50 224 LEU A CA 1
ATOM 1823 C C . LEU A 1 224 ? -8.955 -17.355 13.425 1.00 97.50 224 LEU A C 1
ATOM 1825 O O . LEU A 1 224 ? -8.026 -16.559 13.531 1.00 97.50 224 LEU A O 1
ATOM 1829 N N . PHE A 1 225 ? -8.861 -18.596 13.888 1.00 97.19 225 PHE A N 1
ATOM 1830 C CA . PHE A 1 225 ? -7.681 -19.136 14.554 1.00 97.19 225 PHE A CA 1
ATOM 1831 C C . PHE A 1 225 ? -6.814 -19.875 13.544 1.00 97.19 225 PHE A C 1
ATOM 1833 O O . PHE A 1 225 ? -7.230 -20.880 12.962 1.00 97.19 225 PHE A O 1
ATOM 1840 N N . CYS A 1 226 ? -5.572 -19.430 13.403 1.00 97.25 226 CYS A N 1
ATOM 1841 C CA . CYS A 1 226 ? -4.587 -20.015 12.509 1.00 97.25 226 CYS A CA 1
ATOM 1842 C C . CYS A 1 226 ? -3.344 -20.484 13.274 1.00 97.25 226 CYS A C 1
ATOM 1844 O O . CYS A 1 226 ? -2.977 -19.945 14.319 1.00 97.25 226 CYS A O 1
ATOM 1846 N N . LYS A 1 227 ? -2.648 -21.488 12.742 1.00 95.62 227 LYS A N 1
ATOM 1847 C CA . LYS A 1 227 ? -1.291 -21.848 13.160 1.00 95.62 227 LYS A CA 1
ATOM 1848 C C . LYS A 1 227 ? -0.308 -21.101 12.262 1.00 95.62 227 LYS A C 1
ATOM 1850 O O . LYS A 1 227 ? -0.282 -21.345 11.057 1.00 95.62 227 LYS A O 1
ATOM 1855 N N . LYS A 1 228 ? 0.495 -20.211 12.849 1.00 93.75 228 LYS A N 1
ATOM 1856 C CA . LYS A 1 228 ? 1.587 -19.542 12.136 1.00 93.75 228 LYS A CA 1
ATOM 1857 C C . LYS A 1 228 ? 2.672 -20.569 11.806 1.00 93.75 228 LYS A C 1
ATOM 1859 O O . LYS A 1 228 ? 3.113 -21.311 12.681 1.00 93.75 228 LYS A O 1
ATOM 1864 N N . SER A 1 229 ? 3.085 -20.598 10.551 1.00 91.06 229 SER A N 1
ATOM 1865 C CA . SER A 1 229 ? 4.271 -21.291 10.061 1.00 91.06 229 SER A CA 1
ATOM 1866 C C . SER A 1 229 ? 5.147 -20.267 9.350 1.00 91.06 229 SER A C 1
ATOM 1868 O O . SER A 1 229 ? 4.628 -19.358 8.703 1.00 91.06 229 SER A O 1
ATOM 1870 N N . ALA A 1 230 ? 6.462 -20.374 9.489 1.00 84.44 230 ALA A N 1
ATOM 1871 C CA . ALA A 1 230 ? 7.403 -19.508 8.794 1.00 84.44 230 ALA A CA 1
ATOM 1872 C C . ALA A 1 230 ? 8.363 -20.381 7.988 1.00 84.44 230 ALA A C 1
ATOM 1874 O O . ALA A 1 230 ? 9.014 -21.259 8.547 1.00 84.44 230 ALA A O 1
ATOM 1875 N N . ALA A 1 231 ? 8.443 -20.132 6.685 1.00 74.94 231 ALA A N 1
ATOM 1876 C CA . ALA A 1 231 ? 9.434 -20.736 5.802 1.00 74.94 231 ALA A CA 1
ATOM 1877 C C . ALA A 1 231 ? 10.020 -19.636 4.913 1.00 74.94 231 ALA A C 1
ATOM 1879 O O . ALA A 1 231 ? 9.268 -18.809 4.400 1.00 74.94 231 ALA A O 1
ATOM 1880 N N . HIS A 1 232 ? 11.348 -19.602 4.758 1.00 66.56 232 HIS A N 1
ATOM 1881 C CA . HIS A 1 232 ? 12.060 -18.634 3.907 1.00 66.56 232 HIS A CA 1
ATOM 1882 C C . HIS A 1 232 ? 11.585 -17.174 4.091 1.00 66.56 232 HIS A C 1
ATOM 1884 O O . HIS A 1 232 ? 11.214 -16.510 3.127 1.00 66.56 232 HIS A O 1
ATOM 1890 N N . ASN A 1 233 ? 11.529 -16.687 5.340 1.00 63.59 233 ASN A N 1
ATOM 1891 C CA . ASN A 1 233 ? 11.045 -15.342 5.710 1.00 63.59 233 ASN A CA 1
ATOM 1892 C C . ASN A 1 233 ? 9.592 -15.009 5.311 1.00 63.59 233 ASN A C 1
ATOM 1894 O O . ASN A 1 233 ? 9.169 -13.860 5.424 1.00 63.59 233 ASN A O 1
ATOM 1898 N N . LYS A 1 234 ? 8.788 -16.002 4.912 1.00 72.69 234 LYS A N 1
ATOM 1899 C CA . LYS A 1 234 ? 7.357 -15.843 4.646 1.00 72.69 234 LYS A CA 1
ATOM 1900 C C . LYS A 1 234 ? 6.540 -16.478 5.765 1.00 72.69 234 LYS A C 1
ATOM 1902 O O . LYS A 1 234 ? 6.563 -17.694 5.962 1.00 72.69 234 LYS A O 1
ATOM 1907 N N . ALA A 1 235 ? 5.789 -15.648 6.485 1.00 86.06 235 ALA A N 1
ATOM 1908 C CA . ALA A 1 235 ? 4.758 -16.141 7.386 1.00 86.06 235 ALA A CA 1
ATOM 1909 C C . ALA A 1 235 ? 3.577 -16.682 6.565 1.00 86.06 235 ALA A C 1
ATOM 1911 O O . ALA A 1 235 ? 3.142 -16.062 5.599 1.00 86.06 235 ALA A O 1
ATOM 1912 N N . THR A 1 236 ? 3.070 -17.843 6.957 1.00 92.94 236 THR A N 1
ATOM 1913 C CA . THR A 1 236 ? 1.833 -18.448 6.458 1.00 92.94 236 THR A CA 1
ATOM 1914 C C . THR A 1 236 ? 0.961 -18.807 7.651 1.00 92.94 236 THR A C 1
ATOM 1916 O O . THR A 1 236 ? 1.458 -19.191 8.714 1.00 92.94 236 THR A O 1
ATOM 1919 N N . TYR A 1 237 ? -0.348 -18.660 7.496 1.00 96.19 237 TYR A N 1
ATOM 1920 C CA . TYR A 1 237 ? -1.316 -18.830 8.569 1.00 96.19 237 TYR A CA 1
ATOM 1921 C C . TYR A 1 237 ? -2.268 -19.947 8.192 1.00 96.19 237 TYR A C 1
ATOM 1923 O O . TYR A 1 237 ? -3.233 -19.757 7.462 1.00 96.19 237 TYR A O 1
ATOM 1931 N N . HIS A 1 238 ? -1.974 -21.152 8.661 1.00 96.75 238 HIS A N 1
ATOM 1932 C CA . HIS A 1 238 ? -2.796 -22.298 8.322 1.00 96.75 238 HIS A CA 1
ATOM 1933 C C . HIS A 1 238 ? -4.027 -22.339 9.226 1.00 96.75 238 HIS A C 1
ATOM 1935 O O . HIS A 1 238 ? -3.892 -22.468 10.448 1.00 96.75 238 HIS A O 1
ATOM 1941 N N . PHE A 1 239 ? -5.207 -22.228 8.628 1.00 97.50 239 PHE A N 1
ATOM 1942 C CA . PHE A 1 239 ? -6.497 -22.239 9.303 1.00 97.50 239 PHE A CA 1
ATOM 1943 C C . PHE A 1 239 ? -6.650 -23.458 10.224 1.00 97.50 239 PHE A C 1
ATOM 1945 O O . PHE A 1 239 ? -6.192 -24.564 9.921 1.00 97.50 239 PHE A O 1
ATOM 1952 N N . LYS A 1 240 ? -7.262 -23.248 11.394 1.00 96.31 240 LYS A N 1
ATOM 1953 C CA . LYS A 1 240 ? -7.545 -24.305 12.377 1.00 96.31 240 LYS A CA 1
ATOM 1954 C C . LYS A 1 240 ? -8.977 -24.291 12.881 1.00 96.31 240 LYS A C 1
ATOM 1956 O O . LYS A 1 240 ? -9.550 -25.359 13.056 1.00 96.31 240 LYS A O 1
ATOM 1961 N N . ARG A 1 241 ? -9.524 -23.115 13.184 1.00 94.69 241 ARG A N 1
ATOM 1962 C CA . ARG A 1 241 ? -10.870 -22.981 13.750 1.00 94.69 241 ARG A CA 1
ATOM 1963 C C . ARG A 1 241 ? -11.437 -21.607 13.433 1.00 94.69 241 ARG A C 1
ATOM 1965 O O . ARG A 1 241 ? -10.692 -20.635 13.392 1.00 94.69 241 ARG A O 1
ATOM 1972 N N . ILE A 1 242 ? -12.752 -21.537 13.278 1.00 96.44 242 ILE A N 1
ATOM 1973 C CA . ILE A 1 242 ? -13.512 -20.291 13.226 1.00 96.44 242 ILE A CA 1
ATOM 1974 C C . ILE A 1 242 ? -14.495 -20.245 14.401 1.00 96.44 242 ILE A C 1
ATOM 1976 O O . ILE A 1 242 ? -15.045 -21.278 14.788 1.00 96.44 242 ILE A O 1
ATOM 1980 N N . LEU A 1 243 ? -14.693 -19.064 14.980 1.00 95.81 243 LEU A N 1
ATOM 1981 C CA . LEU A 1 243 ? -15.772 -18.770 15.923 1.00 95.81 243 LEU A CA 1
ATOM 1982 C C . LEU A 1 243 ? -16.588 -17.615 15.361 1.00 95.81 243 LEU A C 1
ATOM 1984 O O . LEU A 1 243 ? -16.026 -16.560 15.086 1.00 95.81 243 LEU A O 1
ATOM 1988 N N . LYS A 1 244 ? -17.898 -17.800 15.188 1.00 96.56 244 LYS A N 1
ATOM 1989 C CA . LYS A 1 244 ? -18.774 -16.693 14.781 1.00 96.56 244 LYS A CA 1
ATOM 1990 C C . LYS A 1 244 ? -18.878 -15.695 15.928 1.00 96.56 244 LYS A C 1
ATOM 1992 O O . LYS A 1 244 ? -18.945 -16.121 17.079 1.00 96.56 244 LYS A O 1
ATOM 1997 N N . MET A 1 245 ? -18.961 -14.399 15.633 1.00 95.81 245 MET A N 1
ATOM 1998 C CA . MET A 1 245 ? -19.084 -13.379 16.687 1.00 95.81 245 MET A CA 1
ATOM 1999 C C . MET A 1 245 ? -20.322 -13.588 17.567 1.00 95.81 245 MET A C 1
ATOM 2001 O O . MET A 1 245 ? -20.262 -13.331 18.761 1.00 95.81 245 MET A O 1
ATOM 2005 N N . SER A 1 246 ? -21.392 -14.183 17.031 1.00 94.50 246 SER A N 1
ATOM 2006 C CA . SER A 1 246 ? -22.581 -14.581 17.801 1.00 94.50 246 SER A CA 1
ATOM 2007 C C . SER A 1 246 ? -22.324 -15.648 18.881 1.00 94.50 246 SER A C 1
ATOM 2009 O O . SER A 1 246 ? -23.225 -15.966 19.648 1.00 94.50 246 SER A O 1
ATOM 2011 N N . GLN A 1 247 ? -21.136 -16.258 18.908 1.00 92.75 247 GLN A N 1
ATOM 2012 C CA . GLN A 1 247 ? -20.724 -17.296 19.860 1.00 92.75 247 GLN A CA 1
ATOM 2013 C C . GLN A 1 247 ? -19.617 -16.814 20.810 1.00 92.75 247 GLN A C 1
ATOM 2015 O O . GLN A 1 247 ? -19.125 -17.600 21.620 1.00 92.75 247 GLN A O 1
ATOM 2020 N N . VAL A 1 248 ? -19.172 -15.563 20.680 1.00 93.56 248 VAL A N 1
ATOM 2021 C CA . VAL A 1 248 ? -18.059 -15.015 21.458 1.00 93.56 248 VAL A CA 1
ATOM 2022 C C . VAL A 1 248 ? -18.600 -14.363 22.728 1.00 93.56 248 VAL A C 1
ATOM 2024 O O . VAL A 1 248 ? -19.448 -13.480 22.660 1.00 93.56 248 VAL A O 1
ATOM 2027 N N . GLY A 1 249 ? -18.086 -14.791 23.882 1.00 90.88 249 GLY A N 1
ATOM 2028 C CA . GLY A 1 249 ? -18.195 -14.069 25.150 1.00 90.88 249 GLY A CA 1
ATOM 2029 C C . GLY A 1 249 ? -16.838 -13.470 25.519 1.00 90.88 249 GLY A C 1
ATOM 2030 O O . GLY A 1 249 ? -15.807 -14.079 25.229 1.00 90.88 249 GLY A O 1
ATOM 2031 N N . LEU A 1 250 ? -16.839 -12.288 26.134 1.00 90.25 250 LEU A N 1
ATOM 2032 C CA . LEU A 1 250 ? -15.636 -11.595 26.593 1.00 90.25 250 LEU A CA 1
ATOM 2033 C C . LEU A 1 250 ? -15.698 -11.431 28.112 1.00 90.25 250 LEU A C 1
ATOM 2035 O O . LEU A 1 250 ? -16.705 -10.967 28.640 1.00 90.25 250 LEU A O 1
ATOM 2039 N N . THR A 1 251 ? -14.607 -11.776 28.785 1.00 89.88 251 THR A N 1
ATOM 2040 C CA . THR A 1 251 ? -14.397 -11.466 30.199 1.00 89.88 251 THR A CA 1
ATOM 2041 C C . THR A 1 251 ? -13.099 -10.686 30.300 1.00 89.88 251 THR A C 1
ATOM 2043 O O . THR A 1 251 ? -12.051 -11.188 29.896 1.00 89.88 251 THR A O 1
ATOM 2046 N N . GLU A 1 252 ? -13.172 -9.468 30.822 1.00 88.62 252 GLU A N 1
ATOM 2047 C CA . GLU A 1 252 ? -12.005 -8.665 31.165 1.00 88.62 252 GLU A CA 1
ATOM 2048 C C . GLU A 1 252 ? -11.763 -8.794 32.671 1.00 88.62 252 GLU A C 1
ATOM 2050 O O . GLU A 1 252 ? -12.656 -8.543 33.479 1.00 88.62 252 GLU A O 1
ATOM 2055 N N . THR A 1 253 ? -10.573 -9.247 33.048 1.00 77.12 253 THR A N 1
ATOM 2056 C CA . THR A 1 253 ? -10.104 -9.241 34.436 1.00 77.12 253 THR A CA 1
ATOM 2057 C C . THR A 1 253 ? -8.974 -8.231 34.520 1.00 77.12 253 THR A C 1
ATOM 2059 O O . THR A 1 253 ? -7.896 -8.496 33.984 1.00 77.12 253 THR A O 1
ATOM 2062 N N . VAL A 1 254 ? -9.272 -7.079 35.124 1.00 55.91 254 VAL A N 1
ATOM 2063 C CA . VAL A 1 254 ? -8.322 -5.995 35.421 1.00 55.91 254 VAL A CA 1
ATOM 2064 C C . VAL A 1 254 ? -7.562 -6.311 36.701 1.00 55.91 254 VAL A C 1
ATOM 2066 O O . VAL A 1 254 ? -8.219 -6.775 37.662 1.00 55.91 254 VAL A O 1
#

Solvent-accessible surface area (backbone atoms only — not comparable to full-atom values): 14422 Å² total; per-residue (Å²): 107,72,51,59,57,46,47,49,46,41,66,45,51,55,53,41,69,75,34,78,89,41,45,88,46,56,53,80,90,51,66,97,33,60,60,50,58,52,41,55,50,65,59,51,32,46,46,41,60,74,43,53,46,50,52,48,61,76,21,72,92,38,73,62,52,48,20,51,54,47,55,79,37,43,67,58,54,34,55,55,48,31,54,33,59,62,32,43,71,54,15,51,51,55,51,61,76,53,59,91,36,66,40,61,55,49,30,32,58,78,68,67,51,92,62,62,69,70,66,61,70,42,44,62,67,53,49,66,67,42,50,38,54,54,36,50,55,52,39,65,78,32,70,93,46,93,49,42,64,48,30,49,50,25,27,53,47,44,49,49,35,53,49,51,30,53,49,50,51,55,56,78,28,52,37,86,65,92,67,68,70,73,80,33,46,59,77,77,48,69,51,80,44,79,47,69,88,90,44,90,79,43,65,84,53,61,92,69,75,74,64,40,71,31,30,39,37,36,29,74,44,25,39,38,36,15,40,70,46,76,56,94,95,41,70,33,27,39,50,74,49,76,43,49,49,95,76,65,83,88,83,88,85,131

Sequence (254 aa):
IYVSELGSILTGYKYPMSQEDMKPLLPAGLEDKADVLFGNLEELYRFHGEVFLQDLENCISTTELVALCFTHRRESFYRLYSYYCQNNPRSERLRASLGDNTFFVTCQRKLGHKLPLAAYLLKPVQRITKYQLLLKDLLHYSEGQKWCGELQEALDCMLVVLKCVNDSMHQIAITGYWGELSELGELLMQGSFSVSPESKKDRLRDLRLKPMQRHIFLYQKALLFCKKSAAHNKATYHFKRILKMSQVGLTETV

pLDDT: mean 91.51, std 9.96, range [51.59, 98.75]